Protein AF-P86861-F1 (afdb_monomer_lite)

Foldseek 3Di:
DDDDDDDPPPPPPPPLPADDPVLVVLLVVLVVLLVVLVVVLVVLVVVVVCVVPDPDDDDDDPPPPVVVVVVSVVSNVVSVVSNVVSVVVNLVSQLPHSPPPAAWAAWAPWDWDWEDDPQKIKIKIFTHQGDPGDPQKKKKKWKFWADPVRHGPDDIDIDIGRDSPDGMDMDIRDGAQTKMKIKMWIGRPDHHIHIDDIDIDHHHHDDPDPDDDPDDDDDDDDDDD

Organism: Mytilus californianus (NCBI:txid6549)

Secondary structure (DSSP, 8-state):
-----------------PPPHHHHHHHHHHHHHHHHHHHHHHHHHHHHHHHHH-----S-----HHHHHHHHHHHHHHHHHHHHHHHHHHHHHHTT-TTSPPPPPPPEEEEEEEEEETTEEEEEEEEEPPSS--TTEEEEEEEEEE-TTS-B-S--EEEEE--TT--EEEEEEEPTT-EEEEEEEEEETTTEEEEPPPEEEEPPP-PPP----------------

Sequence (225 aa):
MFSFGIILLTVVSFTNAQWRQDMFTTAENQLRSIVQNGQTLLDFIYQERQKHGGGNMTGGSLMSHNVAYSSFINDVETRLADMEQATQELVRIMRTCPDAPLAPPPPTNVIVESTTIDNVSSIVVKWDPPFNPPENMQYKVYFVPVDQNGMQTAGEVVFRICDSTQTIASITDLTPRSRYRIRVGAVAGAVAEGASMPLNVKTPDIIPSRVRNVMVKSSTANTIT

Radius of gyration: 29.84 Å; chains: 1; bounding box: 92×56×108 Å

pLDDT: mean 82.32, std 18.69, range [36.19, 98.06]

InterPro domains:
  IPR003961 Fibronectin type III [PF00041] (106-200)
  IPR003961 Fibronectin type III [PS50853] (106-206)
  IPR003961 Fibronectin type III [SM00060] (104-194)
  IPR003961 Fibronectin type III [cd00063] (108-183)
  IPR013783 Immunoglobulin-like fold [G3DSA:2.60.40.10] (92-206)
  IPR036116 Fibronectin type III superfamily [SSF49265] (93-220)

GO terms:
  GO:0005576 extracellular region (C, EXP)

Structure (mmCIF, N/CA/C/O backbone):
data_AF-P86861-F1
#
_entry.id   AF-P86861-F1
#
loop_
_atom_site.group_PDB
_atom_site.id
_atom_site.type_symbol
_atom_site.label_atom_id
_atom_site.label_alt_id
_atom_site.label_comp_id
_atom_site.label_asym_id
_atom_site.label_entity_id
_atom_site.label_seq_id
_atom_site.pdbx_PDB_ins_code
_atom_site.Cartn_x
_atom_site.Cartn_y
_atom_site.Cartn_z
_atom_site.occupancy
_atom_site.B_iso_or_equiv
_atom_site.auth_seq_id
_atom_site.auth_comp_id
_atom_site.auth_asym_id
_atom_site.auth_atom_id
_atom_site.pdbx_PDB_model_num
ATOM 1 N N . MET A 1 1 ? 10.308 34.044 -63.796 1.00 47.06 1 MET A N 1
ATOM 2 C CA . MET A 1 1 ? 11.003 33.949 -62.494 1.00 47.06 1 MET A CA 1
ATOM 3 C C . MET A 1 1 ? 10.063 33.200 -61.560 1.00 47.06 1 MET A C 1
ATOM 5 O O . MET A 1 1 ? 9.090 33.783 -61.108 1.00 47.06 1 MET A O 1
ATOM 9 N N . PHE A 1 2 ? 10.227 31.883 -61.416 1.00 42.66 2 PHE A N 1
ATOM 10 C CA . PHE A 1 2 ? 9.300 31.065 -60.628 1.00 42.66 2 PHE A CA 1
ATOM 11 C C . PHE A 1 2 ? 9.705 31.112 -59.152 1.00 42.66 2 PHE A C 1
ATOM 13 O O . PHE A 1 2 ? 10.826 30.757 -58.798 1.00 42.66 2 PHE A O 1
ATOM 20 N N . SER A 1 3 ? 8.794 31.631 -58.329 1.00 44.03 3 SER A N 1
ATOM 21 C CA . SER A 1 3 ? 8.917 31.765 -56.879 1.00 44.03 3 SER A CA 1
ATOM 22 C C . SER A 1 3 ? 8.807 30.385 -56.227 1.00 44.03 3 SER A C 1
ATOM 24 O O . SER A 1 3 ? 7.762 29.741 -56.317 1.00 44.03 3 SER A O 1
ATOM 26 N N . PHE A 1 4 ? 9.889 29.909 -55.610 1.00 47.00 4 PHE A N 1
ATOM 27 C CA . PHE A 1 4 ? 9.885 28.679 -54.821 1.00 47.00 4 PHE A CA 1
ATOM 28 C C . PHE A 1 4 ? 9.345 28.990 -53.422 1.00 47.00 4 PHE A C 1
ATOM 30 O O . PHE A 1 4 ? 10.008 29.640 -52.617 1.00 47.00 4 PHE A O 1
ATOM 37 N N . GLY A 1 5 ? 8.119 28.541 -53.148 1.00 43.19 5 GLY A N 1
ATOM 38 C CA . GLY A 1 5 ? 7.519 28.602 -51.820 1.00 43.19 5 GLY A CA 1
ATOM 39 C C . GLY A 1 5 ? 8.290 27.718 -50.842 1.00 43.19 5 GLY A C 1
ATOM 40 O O . GLY A 1 5 ? 8.351 26.502 -51.008 1.00 43.19 5 GLY A O 1
ATOM 41 N N . ILE A 1 6 ? 8.884 28.333 -49.822 1.00 44.31 6 ILE A N 1
ATOM 42 C CA . ILE A 1 6 ? 9.531 27.637 -48.709 1.00 44.31 6 ILE A CA 1
ATOM 43 C C . ILE A 1 6 ? 8.419 27.122 -47.791 1.00 44.31 6 ILE A C 1
ATOM 45 O O . ILE A 1 6 ? 7.821 27.884 -47.034 1.00 44.31 6 ILE A O 1
ATOM 49 N N . ILE A 1 7 ? 8.119 25.827 -47.872 1.00 42.94 7 ILE A N 1
ATOM 50 C CA . ILE A 1 7 ? 7.248 25.149 -46.909 1.00 42.94 7 ILE A CA 1
ATOM 51 C C . ILE A 1 7 ? 8.083 24.909 -45.647 1.00 42.94 7 ILE A C 1
ATOM 53 O O . ILE A 1 7 ? 8.946 24.032 -45.621 1.00 42.94 7 ILE A O 1
ATOM 57 N N . LEU A 1 8 ? 7.850 25.716 -44.607 1.00 39.03 8 LEU A N 1
ATOM 58 C CA . LEU A 1 8 ? 8.376 25.461 -43.266 1.00 39.03 8 LEU A CA 1
ATOM 59 C C . LEU A 1 8 ? 7.713 24.186 -42.723 1.00 39.03 8 LEU A C 1
ATOM 61 O O . LEU A 1 8 ? 6.584 24.212 -42.237 1.00 39.03 8 LEU A O 1
ATOM 65 N N . LEU A 1 9 ? 8.417 23.060 -42.804 1.00 36.19 9 LEU A N 1
ATOM 66 C CA . LEU A 1 9 ? 8.100 21.875 -42.015 1.00 36.19 9 LEU A CA 1
ATOM 67 C C . LEU A 1 9 ? 8.491 22.174 -40.568 1.00 36.19 9 LEU A C 1
ATOM 69 O O . LEU A 1 9 ? 9.659 22.079 -40.193 1.00 36.19 9 LEU A O 1
ATOM 73 N N . THR A 1 10 ? 7.518 22.560 -39.746 1.00 37.22 10 THR A N 1
ATOM 74 C CA . THR A 1 10 ? 7.689 22.544 -38.295 1.00 37.22 10 THR A CA 1
ATOM 75 C C . THR A 1 10 ? 7.802 21.088 -37.870 1.00 37.22 10 THR A C 1
ATOM 77 O O . THR A 1 10 ? 6.801 20.385 -37.728 1.00 37.22 10 THR A O 1
ATOM 80 N N . VAL A 1 11 ? 9.037 20.621 -37.708 1.00 39.16 11 VAL A N 1
ATOM 81 C CA . VAL A 1 11 ? 9.331 19.383 -36.995 1.00 39.16 11 VAL A CA 1
ATOM 82 C C . VAL A 1 11 ? 8.872 19.614 -35.562 1.00 39.16 11 VAL A C 1
ATOM 84 O O . VAL A 1 11 ? 9.565 20.244 -34.768 1.00 39.16 11 VAL A O 1
ATOM 87 N N . VAL A 1 12 ? 7.660 19.160 -35.249 1.00 40.03 12 VAL A N 1
ATOM 88 C CA . VAL A 1 12 ? 7.221 18.996 -33.868 1.00 40.03 12 VAL A CA 1
ATOM 89 C C . VAL A 1 12 ? 8.068 17.855 -33.332 1.00 40.03 12 VAL A C 1
ATOM 91 O O . VAL A 1 12 ? 7.743 16.680 -33.492 1.00 40.03 12 VAL A O 1
ATOM 94 N N . SER A 1 13 ? 9.230 18.199 -32.785 1.00 42.31 13 SER A N 1
ATOM 95 C CA . SER A 1 13 ? 9.999 17.292 -31.960 1.00 42.31 13 SER A CA 1
ATOM 96 C C . SER A 1 13 ? 9.113 16.955 -30.771 1.00 42.31 13 SER A C 1
ATOM 98 O O . SER A 1 13 ? 9.012 17.709 -29.806 1.00 42.31 13 SER A O 1
ATOM 100 N N . PHE A 1 14 ? 8.442 15.808 -30.852 1.00 46.16 14 PHE A N 1
ATOM 101 C CA . PHE A 1 14 ? 8.006 15.091 -29.671 1.00 46.16 14 PHE A CA 1
ATOM 102 C C . PHE A 1 14 ? 9.287 14.755 -28.915 1.00 46.16 14 PHE A C 1
ATOM 104 O O . PHE A 1 14 ? 9.930 13.737 -29.158 1.00 46.16 14 PHE A O 1
ATOM 111 N N . 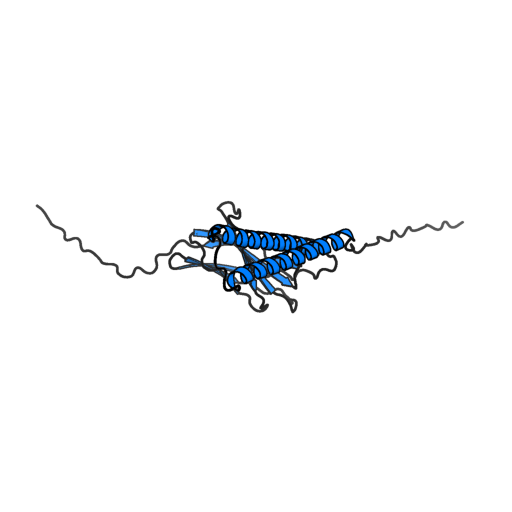THR A 1 15 ? 9.738 15.669 -28.061 1.00 47.06 15 THR A N 1
ATOM 112 C CA . THR A 1 15 ? 10.704 15.323 -27.036 1.00 47.06 15 THR A CA 1
ATOM 113 C C . THR A 1 15 ? 9.989 14.283 -26.192 1.00 47.06 15 THR A C 1
ATOM 115 O O . THR A 1 15 ? 9.131 14.638 -25.383 1.00 47.06 15 THR A O 1
ATOM 118 N N . ASN A 1 16 ? 10.282 13.000 -26.432 1.00 52.91 16 ASN A N 1
ATOM 119 C CA . ASN A 1 16 ? 10.071 11.948 -25.446 1.00 52.91 16 ASN A CA 1
ATOM 120 C C . ASN A 1 16 ? 10.529 12.565 -24.132 1.00 52.91 16 ASN A C 1
ATOM 122 O O . ASN A 1 16 ? 11.669 13.026 -24.069 1.00 52.91 16 ASN A O 1
ATOM 126 N N . ALA A 1 17 ? 9.611 12.759 -23.188 1.00 61.34 17 ALA A N 1
ATOM 127 C CA . ALA A 1 17 ? 9.824 13.631 -22.043 1.00 61.34 17 ALA A CA 1
ATOM 128 C C . ALA A 1 17 ? 10.879 13.010 -21.125 1.00 61.34 17 ALA A C 1
ATOM 130 O O . ALA A 1 17 ? 10.526 12.403 -20.134 1.00 61.34 17 ALA A O 1
ATOM 131 N N . GLN A 1 18 ? 12.161 13.080 -21.480 1.00 69.56 18 GLN A N 1
ATOM 132 C CA . GLN A 1 18 ? 13.226 12.381 -20.778 1.00 69.56 18 GLN A CA 1
ATOM 133 C C . GLN A 1 18 ? 13.186 12.745 -19.300 1.00 69.56 18 GLN A C 1
ATOM 135 O O . GLN A 1 18 ? 12.942 13.900 -18.933 1.00 69.56 18 GLN A O 1
ATOM 140 N N . TRP A 1 19 ? 13.443 11.751 -18.453 1.00 78.88 19 TRP A N 1
ATOM 141 C CA . TRP A 1 19 ? 13.673 12.025 -17.049 1.00 78.88 19 TRP A CA 1
ATOM 142 C C . TRP A 1 19 ? 14.795 13.041 -16.918 1.00 78.88 19 TRP A C 1
ATOM 144 O O . TRP A 1 19 ? 15.887 12.873 -17.463 1.00 78.88 19 TRP A O 1
ATOM 154 N N . ARG A 1 20 ? 14.496 14.131 -16.225 1.00 84.00 20 ARG A N 1
ATOM 155 C CA . ARG A 1 20 ? 15.450 15.213 -16.055 1.00 84.00 20 ARG A CA 1
ATOM 156 C C . ARG A 1 20 ? 16.500 14.812 -15.018 1.00 84.00 20 ARG A C 1
ATOM 158 O O . ARG A 1 20 ? 16.226 14.020 -14.115 1.00 84.00 20 ARG A O 1
ATOM 165 N N . GLN A 1 21 ? 17.692 15.400 -15.108 1.00 86.75 21 GLN A N 1
ATOM 166 C CA . GLN A 1 21 ? 18.797 15.104 -14.190 1.00 86.75 21 GLN A CA 1
ATOM 167 C C . GLN A 1 21 ? 18.420 15.315 -12.711 1.00 86.75 21 GLN A C 1
ATOM 169 O O . GLN A 1 21 ? 18.843 14.540 -11.858 1.00 86.75 21 GLN A O 1
ATOM 174 N N . ASP A 1 22 ? 17.574 16.304 -12.401 1.00 88.88 22 ASP A N 1
ATOM 175 C CA . ASP A 1 22 ? 17.075 16.556 -11.042 1.00 88.88 22 ASP A CA 1
ATOM 176 C C . ASP A 1 22 ? 16.265 15.383 -10.481 1.00 88.88 22 ASP A C 1
ATOM 178 O O . ASP A 1 22 ? 16.324 15.109 -9.283 1.00 88.88 22 ASP A O 1
ATOM 182 N N . MET A 1 23 ? 15.542 14.654 -11.331 1.00 88.56 23 MET A N 1
ATOM 183 C CA . MET A 1 23 ? 14.729 13.510 -10.918 1.00 88.56 23 MET A CA 1
ATOM 184 C C . MET A 1 23 ? 15.613 12.322 -10.549 1.00 88.56 23 MET A C 1
ATOM 186 O O . MET A 1 23 ? 15.402 11.713 -9.499 1.00 88.56 23 MET A O 1
ATOM 190 N N . PHE A 1 24 ? 16.653 12.058 -11.350 1.00 90.44 24 PHE A N 1
ATOM 191 C CA . PHE A 1 24 ? 17.673 11.059 -11.025 1.00 90.44 24 PHE A CA 1
ATOM 192 C C . PHE A 1 24 ? 18.384 11.398 -9.716 1.00 90.44 24 PHE A C 1
ATOM 194 O O . PHE A 1 24 ? 18.423 10.566 -8.815 1.00 90.44 24 PHE A O 1
ATOM 201 N N . THR A 1 25 ? 18.861 12.635 -9.560 1.00 93.56 25 THR A N 1
ATOM 202 C CA . THR A 1 25 ? 19.506 13.076 -8.315 1.00 93.56 25 THR A CA 1
ATOM 203 C C . THR A 1 25 ? 18.565 12.964 -7.113 1.00 93.56 25 THR A C 1
ATOM 205 O O . THR A 1 25 ? 18.983 12.542 -6.037 1.00 93.56 25 THR A O 1
ATOM 208 N N . THR A 1 26 ? 17.278 13.285 -7.275 1.00 94.12 26 THR A N 1
ATOM 209 C CA . THR A 1 26 ? 16.301 13.139 -6.188 1.00 94.12 26 THR A CA 1
ATOM 210 C C . THR A 1 26 ? 16.093 11.667 -5.824 1.00 94.12 26 THR A C 1
ATOM 212 O O . THR A 1 26 ? 16.120 11.334 -4.641 1.00 94.12 26 THR A O 1
ATOM 215 N N . ALA A 1 27 ? 15.945 10.776 -6.809 1.00 93.19 27 ALA A N 1
ATOM 216 C CA . ALA A 1 27 ? 15.828 9.336 -6.576 1.00 93.19 27 ALA A CA 1
ATOM 217 C C . ALA A 1 27 ? 17.076 8.763 -5.877 1.00 93.19 27 ALA A C 1
ATOM 219 O O . ALA A 1 27 ? 16.950 8.016 -4.906 1.00 93.19 27 ALA A O 1
ATOM 220 N N . GLU A 1 28 ? 18.275 9.164 -6.309 1.00 95.50 28 GLU A N 1
ATOM 221 C CA . GLU A 1 28 ? 19.539 8.794 -5.663 1.00 95.50 28 GLU A CA 1
ATOM 222 C C . GLU A 1 28 ? 19.598 9.259 -4.205 1.00 95.50 28 GLU A C 1
ATOM 224 O O . GLU A 1 28 ? 19.998 8.493 -3.329 1.00 95.50 28 GLU A O 1
ATOM 229 N N . ASN A 1 29 ? 19.166 10.489 -3.920 1.00 97.62 29 ASN A N 1
ATOM 230 C CA . ASN A 1 29 ? 19.140 11.018 -2.559 1.00 97.62 29 ASN A CA 1
ATOM 231 C C . ASN A 1 29 ? 18.180 10.228 -1.654 1.00 97.62 29 ASN A C 1
ATOM 233 O O . ASN A 1 29 ? 18.542 9.911 -0.520 1.00 97.62 29 ASN A O 1
ATOM 237 N N . GLN A 1 30 ? 16.998 9.848 -2.155 1.00 97.19 30 GLN A N 1
ATOM 238 C CA . GLN A 1 30 ? 16.066 9.006 -1.394 1.00 97.19 30 GLN A CA 1
ATOM 239 C C . GLN A 1 30 ? 16.641 7.609 -1.138 1.00 97.19 30 GLN A C 1
ATOM 241 O O . GLN A 1 30 ? 16.596 7.119 -0.012 1.00 97.19 30 GLN A O 1
ATOM 246 N N . LEU A 1 31 ? 17.261 6.987 -2.145 1.00 97.50 31 LEU A N 1
ATOM 247 C CA . LEU A 1 31 ? 17.936 5.695 -1.984 1.00 97.50 31 LEU A CA 1
ATOM 248 C C . LEU A 1 31 ? 19.064 5.757 -0.947 1.00 97.50 31 LEU A C 1
ATOM 250 O O . LEU A 1 31 ? 19.172 4.868 -0.103 1.00 97.50 31 LEU A O 1
ATOM 254 N N . ARG A 1 32 ? 19.879 6.819 -0.963 1.00 98.06 32 ARG A N 1
ATOM 255 C CA . ARG A 1 32 ? 20.923 7.035 0.052 1.00 98.06 32 ARG A CA 1
ATOM 256 C C . ARG A 1 32 ? 20.331 7.152 1.452 1.00 98.06 32 ARG A C 1
ATOM 258 O O . ARG A 1 32 ? 20.865 6.529 2.363 1.00 98.06 32 ARG A O 1
ATOM 265 N N . SER A 1 33 ? 19.224 7.879 1.603 1.00 97.69 33 SER A N 1
ATOM 266 C CA . SER A 1 33 ? 18.506 7.993 2.877 1.00 97.69 33 SER A CA 1
ATOM 267 C C . SER A 1 33 ? 18.025 6.631 3.389 1.00 97.69 33 SER A C 1
ATOM 269 O O . SER A 1 33 ? 18.273 6.282 4.542 1.00 97.69 33 SER A O 1
ATOM 271 N N . ILE A 1 34 ? 17.410 5.807 2.531 1.00 98.00 34 ILE A N 1
ATOM 272 C CA . ILE A 1 34 ? 16.950 4.456 2.902 1.00 98.00 34 ILE A CA 1
ATOM 273 C C . ILE A 1 34 ? 18.125 3.597 3.388 1.00 98.00 34 ILE A C 1
ATOM 275 O O . ILE A 1 34 ? 18.039 2.965 4.441 1.00 98.00 34 ILE A O 1
ATOM 279 N N . VAL A 1 35 ? 19.234 3.594 2.642 1.00 98.00 35 VAL A N 1
ATOM 280 C CA . VAL A 1 35 ? 20.428 2.808 2.987 1.00 98.00 35 VAL A CA 1
ATOM 281 C C . VAL A 1 35 ? 21.049 3.282 4.302 1.00 98.00 35 VAL A C 1
ATOM 283 O O . VAL A 1 35 ? 21.370 2.450 5.147 1.00 98.00 35 VAL A O 1
ATOM 286 N N . GLN A 1 36 ? 21.196 4.595 4.495 1.00 97.88 36 GLN A N 1
ATOM 287 C CA . GLN A 1 36 ? 21.765 5.170 5.717 1.00 97.88 36 GLN A CA 1
ATOM 288 C C . GLN A 1 36 ? 20.921 4.829 6.946 1.00 97.88 36 GLN A C 1
ATOM 290 O O . GLN A 1 36 ? 21.462 4.336 7.931 1.00 97.88 36 GLN A O 1
ATOM 295 N N . ASN A 1 37 ? 19.599 5.005 6.871 1.00 97.94 37 ASN A N 1
ATOM 296 C CA . ASN A 1 37 ? 18.700 4.639 7.965 1.00 97.94 37 ASN A CA 1
ATOM 297 C C . ASN A 1 37 ? 18.756 3.137 8.277 1.00 97.94 37 ASN A C 1
ATOM 299 O O . ASN A 1 37 ? 18.822 2.754 9.444 1.00 97.94 37 ASN A O 1
ATOM 303 N N . GLY A 1 38 ? 18.804 2.286 7.245 1.00 97.50 38 GLY A N 1
ATOM 304 C CA . GLY A 1 38 ? 18.982 0.844 7.416 1.00 97.50 38 GLY A CA 1
ATOM 305 C C . GLY A 1 38 ? 20.301 0.482 8.108 1.00 97.50 38 GLY A C 1
ATOM 306 O O . GLY A 1 38 ? 20.316 -0.375 8.988 1.00 97.50 38 GLY A O 1
ATOM 307 N N . GLN A 1 39 ? 21.402 1.157 7.764 1.00 97.31 39 GLN A N 1
ATOM 308 C CA . GLN A 1 39 ? 22.695 0.978 8.435 1.00 97.31 39 GLN A CA 1
ATOM 309 C C . GLN A 1 39 ? 22.647 1.432 9.898 1.00 97.31 39 GLN A C 1
ATOM 311 O O . GLN A 1 39 ? 23.059 0.681 10.777 1.00 97.31 39 GLN A O 1
ATOM 316 N N . THR A 1 40 ? 22.071 2.602 10.182 1.00 95.81 40 THR A N 1
ATOM 317 C CA . THR A 1 40 ? 21.904 3.092 11.558 1.00 95.81 40 THR A CA 1
ATOM 318 C C . THR A 1 40 ? 21.082 2.125 12.416 1.00 95.81 40 THR A C 1
ATOM 320 O O . THR A 1 40 ? 21.445 1.858 13.558 1.00 95.81 40 THR A O 1
ATOM 323 N N . LEU A 1 41 ? 20.011 1.540 11.867 1.00 96.81 41 LEU A N 1
ATOM 324 C CA . LEU A 1 41 ? 19.226 0.513 12.561 1.00 96.81 41 LEU A CA 1
ATOM 325 C C . LEU A 1 41 ? 20.053 -0.738 12.889 1.00 96.81 41 LEU A C 1
ATOM 327 O O . LEU A 1 41 ? 19.942 -1.273 13.994 1.00 96.81 41 LEU A O 1
ATOM 331 N N . LEU A 1 42 ? 20.893 -1.201 11.957 1.00 95.12 42 LEU A N 1
ATOM 332 C CA . LEU A 1 42 ? 21.805 -2.321 12.211 1.00 95.12 42 LEU A CA 1
ATOM 333 C C . LEU A 1 42 ? 22.780 -2.001 13.354 1.00 95.12 42 LEU A C 1
ATOM 335 O O . LEU A 1 42 ? 22.982 -2.850 14.226 1.00 95.12 42 LEU A O 1
ATOM 339 N N . ASP A 1 43 ? 23.326 -0.784 13.386 1.00 94.12 43 ASP A N 1
ATOM 340 C CA . ASP A 1 43 ? 24.231 -0.331 14.447 1.00 94.12 43 ASP A CA 1
ATOM 341 C C . ASP A 1 43 ? 23.527 -0.271 15.810 1.00 94.12 43 ASP A C 1
ATOM 343 O O . ASP A 1 43 ? 24.074 -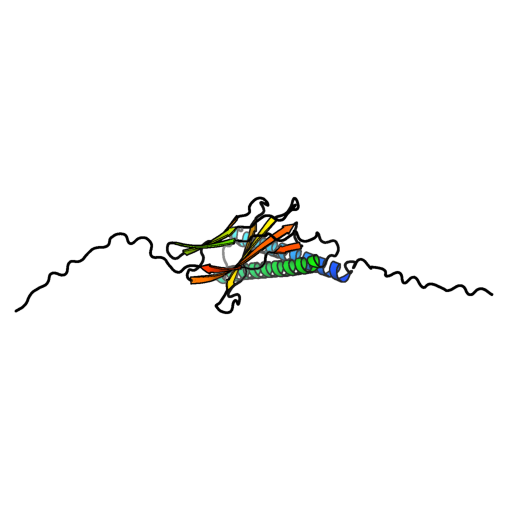0.762 16.802 1.00 94.12 43 ASP A O 1
ATOM 347 N N . PHE A 1 44 ? 22.295 0.250 15.873 1.00 91.56 44 PHE A N 1
ATOM 348 C CA . PHE A 1 44 ? 21.495 0.262 17.103 1.00 91.56 44 PHE A CA 1
ATOM 349 C C . PHE A 1 44 ? 21.235 -1.152 17.628 1.00 91.56 44 PHE A C 1
ATOM 351 O O . PHE A 1 44 ? 21.471 -1.426 18.805 1.00 91.56 44 PHE A O 1
ATOM 358 N N . ILE A 1 45 ? 20.811 -2.076 16.760 1.00 91.69 45 ILE A N 1
ATOM 359 C CA . ILE A 1 45 ? 20.569 -3.477 17.139 1.00 91.69 45 ILE A CA 1
ATOM 360 C C . ILE A 1 45 ? 21.863 -4.139 17.629 1.00 91.69 45 ILE A C 1
ATOM 362 O O . ILE A 1 45 ? 21.844 -4.903 18.598 1.00 91.69 45 ILE A O 1
ATOM 366 N N . TYR A 1 46 ? 22.995 -3.861 16.977 1.00 90.75 46 TYR A N 1
ATOM 367 C CA . TYR A 1 46 ? 24.291 -4.380 17.397 1.00 90.75 46 TYR A CA 1
ATOM 368 C C . TYR A 1 46 ? 24.680 -3.865 18.787 1.00 90.75 46 TYR A C 1
ATOM 370 O O . TYR A 1 46 ? 25.038 -4.666 19.651 1.00 90.75 46 TYR A O 1
ATOM 378 N N . GLN A 1 47 ? 24.573 -2.556 19.028 1.00 89.44 47 GLN A N 1
ATOM 379 C CA . GLN A 1 47 ? 24.882 -1.948 20.324 1.00 89.44 47 GLN A CA 1
ATOM 380 C C . GLN A 1 47 ? 23.981 -2.485 21.440 1.00 89.44 47 GLN A C 1
ATOM 382 O O . GLN A 1 47 ? 24.483 -2.831 22.510 1.00 89.44 47 GLN A O 1
ATOM 387 N N . GLU A 1 48 ? 22.677 -2.621 21.190 1.00 87.69 48 GLU A N 1
ATOM 388 C CA . GLU A 1 48 ? 21.735 -3.168 22.171 1.00 87.69 48 GLU A CA 1
ATOM 389 C C . GLU A 1 48 ? 22.070 -4.627 22.506 1.00 87.69 48 GLU A C 1
ATOM 391 O O . GLU A 1 48 ? 22.126 -5.015 23.673 1.00 87.69 48 GLU A O 1
ATOM 396 N N . ARG A 1 49 ? 22.430 -5.430 21.496 1.00 88.12 49 ARG A N 1
ATOM 397 C CA . ARG A 1 49 ? 22.903 -6.804 21.708 1.00 88.12 49 ARG A CA 1
ATOM 398 C C . ARG A 1 49 ? 24.152 -6.862 22.592 1.00 88.12 49 ARG A C 1
ATOM 400 O O . ARG A 1 49 ? 24.234 -7.749 23.439 1.00 88.12 49 ARG A O 1
ATOM 407 N N . GLN A 1 50 ? 25.112 -5.946 22.428 1.00 87.94 50 GLN A N 1
ATOM 408 C CA . GLN A 1 50 ? 26.330 -5.927 23.255 1.00 87.94 50 GLN A CA 1
ATOM 409 C C . GLN A 1 50 ? 26.027 -5.679 24.739 1.00 87.94 50 GLN A C 1
ATOM 411 O O . GLN A 1 50 ? 26.665 -6.290 25.596 1.00 87.94 50 GLN A O 1
ATOM 416 N N . LYS A 1 51 ? 25.015 -4.859 25.056 1.00 84.06 51 LYS A N 1
ATOM 417 C CA . LYS A 1 51 ? 24.577 -4.626 26.446 1.00 84.06 51 LYS A CA 1
ATOM 418 C C . LYS A 1 51 ? 24.084 -5.908 27.127 1.00 84.06 51 LYS A C 1
ATOM 420 O O . LYS A 1 51 ? 24.251 -6.052 28.333 1.00 84.06 51 LYS A O 1
ATOM 425 N N . HIS A 1 52 ? 23.506 -6.837 26.363 1.00 79.19 52 HIS A N 1
ATOM 426 C CA . HIS A 1 52 ? 23.007 -8.118 26.875 1.00 79.19 52 HIS A CA 1
ATOM 427 C C . HIS A 1 52 ? 24.031 -9.265 26.796 1.00 79.19 52 HIS A C 1
ATOM 429 O O . HIS A 1 52 ? 23.943 -10.209 27.577 1.00 79.19 52 HIS A O 1
ATOM 435 N N . GLY A 1 53 ? 24.987 -9.209 25.861 1.00 67.62 53 GLY A N 1
ATOM 436 C CA . GLY A 1 53 ? 25.985 -10.264 25.628 1.00 67.62 53 GLY A CA 1
ATOM 437 C C . GLY A 1 53 ? 27.286 -10.143 26.434 1.00 67.62 53 GLY A C 1
ATOM 438 O O . GLY A 1 53 ? 28.080 -11.083 26.443 1.00 67.62 53 GLY A O 1
ATOM 439 N N . GLY A 1 54 ? 27.525 -9.015 27.110 1.00 56.97 54 GLY A N 1
ATOM 440 C CA . GLY A 1 54 ? 28.713 -8.783 27.935 1.00 56.97 54 GLY A CA 1
ATOM 441 C C . GLY A 1 54 ? 28.532 -9.251 29.380 1.00 56.97 54 GLY A C 1
ATOM 442 O O . GLY A 1 54 ? 27.942 -8.550 30.199 1.00 56.97 54 GLY A O 1
ATOM 443 N N . GLY A 1 55 ? 29.064 -10.429 29.705 1.00 43.75 55 GLY A N 1
ATOM 444 C CA . GLY A 1 55 ? 29.210 -10.890 31.085 1.00 43.75 55 GLY A CA 1
ATOM 445 C C . GLY A 1 55 ? 30.108 -9.972 31.931 1.00 43.75 55 GLY A C 1
ATOM 446 O O . GLY A 1 55 ? 31.039 -9.355 31.424 1.00 43.75 55 GLY A O 1
ATOM 447 N N . ASN A 1 56 ? 29.837 -9.941 33.240 1.00 41.12 56 ASN A N 1
ATOM 448 C CA . ASN A 1 56 ? 30.601 -9.270 34.300 1.00 41.12 56 ASN A CA 1
ATOM 449 C C . ASN A 1 56 ? 30.802 -7.747 34.161 1.00 41.12 56 ASN A C 1
ATOM 451 O O . ASN A 1 56 ? 31.894 -7.271 33.866 1.00 41.12 56 ASN A O 1
ATOM 455 N N . MET A 1 57 ? 29.797 -6.972 34.577 1.00 43.00 57 MET A N 1
ATOM 456 C CA . MET A 1 57 ? 30.051 -5.677 35.221 1.00 43.00 57 MET A CA 1
ATOM 457 C C . MET A 1 57 ? 29.652 -5.753 36.693 1.00 43.00 57 MET A C 1
ATOM 459 O O . MET A 1 57 ? 28.525 -5.483 37.100 1.00 43.00 57 MET A O 1
ATOM 463 N N . THR A 1 58 ? 30.624 -6.157 37.504 1.00 40.88 58 THR A N 1
ATOM 464 C CA . THR A 1 58 ? 30.687 -5.810 38.919 1.00 40.88 58 THR A CA 1
ATOM 465 C C . THR A 1 58 ? 30.767 -4.290 39.044 1.00 40.88 58 THR A C 1
ATOM 467 O O . THR A 1 58 ? 31.797 -3.702 38.730 1.00 40.88 58 THR A O 1
ATOM 470 N N . GLY A 1 59 ? 29.694 -3.674 39.538 1.00 41.38 59 GLY A N 1
ATOM 471 C CA . GLY A 1 59 ? 29.695 -2.292 40.011 1.00 41.38 59 GLY A CA 1
ATOM 472 C C . GLY A 1 59 ? 29.275 -1.262 38.966 1.00 41.38 59 GLY A C 1
ATOM 473 O O . GLY A 1 59 ? 29.984 -1.009 38.002 1.00 41.38 59 GLY A O 1
ATOM 474 N N . GLY A 1 60 ? 28.149 -0.599 39.227 1.00 38.22 60 GLY A N 1
ATOM 475 C CA . GLY A 1 60 ? 27.837 0.680 38.593 1.00 38.22 60 GLY A CA 1
ATOM 476 C C . GLY A 1 60 ? 26.420 0.786 38.056 1.00 38.22 60 GLY A C 1
ATOM 477 O O . GLY A 1 60 ? 26.190 0.560 36.881 1.00 38.22 60 GLY A O 1
ATOM 478 N N . SER A 1 61 ? 25.523 1.246 38.929 1.00 43.81 61 SER A N 1
ATOM 479 C CA . SER A 1 61 ? 24.257 1.915 38.621 1.00 43.81 61 SER A CA 1
ATOM 480 C C . SER A 1 61 ? 23.206 1.122 37.835 1.00 43.81 61 SER A C 1
ATOM 482 O O . SER A 1 61 ? 23.350 0.823 36.654 1.00 43.81 61 SER A O 1
ATOM 484 N N . LEU A 1 62 ? 22.057 0.914 38.486 1.00 45.78 62 LEU A N 1
ATOM 485 C CA . LEU A 1 62 ? 20.759 0.733 37.839 1.00 45.78 62 LEU A CA 1
ATOM 486 C C . LEU A 1 62 ? 20.437 2.006 37.033 1.00 45.78 62 LEU A C 1
ATOM 488 O O . LEU A 1 62 ? 19.566 2.788 37.412 1.00 45.78 62 LEU A O 1
ATOM 492 N N . MET A 1 63 ? 21.162 2.261 35.941 1.00 43.41 63 MET A N 1
ATOM 493 C CA . MET A 1 63 ? 20.687 3.174 34.911 1.00 43.41 63 MET A CA 1
ATOM 494 C C . MET A 1 63 ? 19.330 2.629 34.504 1.00 43.41 63 MET A C 1
ATOM 496 O O . MET A 1 63 ? 19.240 1.485 34.062 1.00 43.41 63 MET A O 1
ATOM 500 N N . SER A 1 64 ? 18.289 3.410 34.802 1.00 52.09 64 SER A N 1
ATOM 501 C CA . SER A 1 64 ? 16.887 3.029 34.676 1.00 52.09 64 SER A CA 1
ATOM 502 C C . SER A 1 64 ? 16.678 2.252 33.381 1.00 52.09 64 SER A C 1
ATOM 504 O O . SER A 1 64 ? 16.682 2.832 32.296 1.00 52.09 64 SER A O 1
ATOM 506 N N . HIS A 1 65 ? 16.543 0.928 33.502 1.00 51.53 65 HIS A N 1
ATOM 507 C CA . HIS A 1 65 ? 16.435 0.009 32.367 1.00 51.53 65 HIS A CA 1
ATOM 508 C C . HIS A 1 65 ? 15.280 0.437 31.442 1.00 51.53 65 HIS A C 1
ATOM 510 O O . HIS A 1 65 ? 15.368 0.328 30.224 1.00 51.53 65 HIS A O 1
ATOM 516 N N . ASN A 1 66 ? 14.249 1.052 32.035 1.00 53.91 66 ASN A N 1
ATOM 517 C CA . ASN A 1 66 ? 13.097 1.615 31.341 1.00 53.91 66 ASN A CA 1
ATOM 518 C C . ASN A 1 66 ? 13.446 2.817 30.445 1.00 53.91 66 ASN A C 1
ATOM 520 O O . ASN A 1 66 ? 12.909 2.913 29.347 1.00 53.91 66 ASN A O 1
ATOM 524 N N . VAL A 1 67 ? 14.338 3.722 30.871 1.00 60.12 67 VAL A N 1
ATOM 525 C CA . VAL A 1 67 ? 14.687 4.917 30.076 1.00 60.12 67 VAL A CA 1
ATOM 526 C C . VAL A 1 67 ? 15.503 4.519 28.843 1.00 60.12 67 VAL A C 1
ATOM 528 O O . VAL A 1 67 ? 15.162 4.935 27.739 1.00 60.12 67 VAL A O 1
ATOM 531 N N . ALA A 1 68 ? 16.517 3.662 29.005 1.00 63.78 68 ALA A N 1
ATOM 532 C CA . ALA A 1 68 ? 17.357 3.211 27.890 1.00 63.78 68 ALA A CA 1
ATOM 533 C C . ALA A 1 68 ? 16.590 2.347 26.873 1.00 63.78 68 ALA A C 1
ATOM 535 O O . ALA A 1 68 ? 16.772 2.508 25.668 1.00 63.78 68 ALA A O 1
ATOM 536 N N . TYR A 1 69 ? 15.699 1.466 27.344 1.00 61.94 69 TYR A N 1
ATOM 537 C CA . TYR A 1 69 ? 14.851 0.673 26.453 1.00 61.94 69 TYR A CA 1
ATOM 538 C C . TYR A 1 69 ? 13.878 1.568 25.670 1.00 61.94 69 TYR A C 1
ATOM 540 O O . TYR A 1 69 ? 13.691 1.381 24.470 1.00 61.94 69 TYR A O 1
ATOM 548 N N . SER A 1 70 ? 13.305 2.590 26.325 1.00 77.25 70 SER A N 1
ATOM 549 C CA . SER A 1 70 ? 12.395 3.529 25.659 1.00 77.25 70 SER A CA 1
ATOM 550 C C . SER A 1 70 ? 13.084 4.360 24.575 1.00 77.25 70 SER A C 1
ATOM 552 O O . SER A 1 70 ? 12.505 4.542 23.509 1.00 77.25 70 SER A O 1
ATOM 554 N N . SER A 1 71 ? 14.328 4.814 24.790 1.00 87.62 71 SER A N 1
ATOM 555 C CA . SER A 1 71 ? 15.056 5.563 23.760 1.00 87.62 71 SER A CA 1
ATOM 556 C C . SER A 1 71 ? 15.381 4.685 22.554 1.00 87.62 71 SER A C 1
ATOM 558 O O . SER A 1 71 ? 15.142 5.114 21.435 1.00 87.62 71 SER A O 1
ATOM 560 N N . PHE A 1 72 ? 15.827 3.439 22.767 1.00 89.88 72 PHE A N 1
ATOM 561 C CA . PHE A 1 72 ? 16.127 2.514 21.668 1.00 89.88 72 PHE A CA 1
ATOM 562 C C . PHE A 1 72 ? 14.907 2.256 20.774 1.00 89.88 72 PHE A C 1
ATOM 564 O O . PHE A 1 72 ? 15.013 2.355 19.554 1.00 89.88 72 PHE A O 1
ATOM 571 N N . ILE A 1 73 ? 13.743 1.953 21.362 1.00 91.62 73 ILE A N 1
ATOM 572 C CA . ILE A 1 73 ? 12.523 1.705 20.580 1.00 91.62 73 ILE A CA 1
ATOM 573 C C . ILE A 1 73 ? 12.080 2.968 19.835 1.00 91.62 73 ILE A C 1
ATOM 575 O O . ILE A 1 73 ? 11.796 2.883 18.644 1.00 91.62 73 ILE A O 1
ATOM 579 N N . ASN A 1 74 ? 12.107 4.138 20.482 1.00 92.69 74 ASN A N 1
ATOM 580 C CA . ASN A 1 74 ? 11.777 5.406 19.825 1.00 92.69 74 ASN A CA 1
ATOM 581 C C . ASN A 1 74 ? 12.731 5.714 18.657 1.00 92.69 74 ASN A C 1
ATOM 583 O O . ASN A 1 74 ? 12.296 6.185 17.604 1.00 92.69 74 ASN A O 1
ATOM 587 N N . ASP A 1 75 ? 14.026 5.433 18.818 1.00 92.12 75 ASP A N 1
ATOM 588 C CA . ASP A 1 75 ? 15.026 5.616 17.767 1.00 92.12 75 ASP A CA 1
ATOM 589 C C . ASP A 1 75 ? 14.755 4.670 16.586 1.00 92.12 75 ASP A C 1
ATOM 591 O O . ASP A 1 75 ? 14.781 5.101 15.430 1.00 92.12 75 ASP A O 1
ATOM 595 N N . VAL A 1 76 ? 14.422 3.401 16.861 1.00 95.25 76 VAL A N 1
ATOM 596 C CA . VAL A 1 76 ? 14.032 2.416 15.839 1.00 95.25 76 VAL A CA 1
ATOM 597 C C . VAL A 1 76 ? 12.775 2.858 15.090 1.00 95.25 76 VAL A C 1
ATOM 599 O O . VAL A 1 76 ? 12.783 2.880 13.859 1.00 95.25 76 VAL A O 1
ATOM 602 N N . GLU A 1 77 ? 11.719 3.244 15.807 1.00 94.81 77 GLU A N 1
ATOM 603 C CA . GLU A 1 77 ? 10.471 3.742 15.216 1.00 94.81 77 GLU A CA 1
ATOM 604 C C . GLU A 1 77 ? 10.724 4.958 14.322 1.00 94.81 77 GLU A C 1
ATOM 606 O O . GLU A 1 77 ? 10.254 5.003 13.185 1.00 94.81 77 GLU A O 1
ATOM 611 N N . THR A 1 78 ? 11.539 5.905 14.791 1.00 95.62 78 THR A N 1
ATOM 612 C CA . THR A 1 78 ? 11.884 7.109 14.027 1.00 95.62 78 THR A CA 1
ATOM 613 C C . THR A 1 78 ? 12.623 6.758 12.733 1.00 95.62 78 THR A C 1
ATOM 615 O O . THR A 1 78 ? 12.292 7.281 11.671 1.00 95.62 78 THR A O 1
ATOM 618 N N . ARG A 1 79 ? 13.623 5.865 12.777 1.00 95.94 79 ARG A N 1
ATOM 619 C CA . ARG A 1 79 ? 14.367 5.473 11.564 1.00 95.94 79 ARG A CA 1
ATOM 620 C C . ARG A 1 79 ? 13.491 4.695 10.579 1.00 95.94 79 ARG A C 1
ATOM 622 O O . ARG A 1 79 ? 13.625 4.891 9.373 1.00 95.94 79 ARG A O 1
ATOM 629 N N . LEU A 1 80 ? 12.598 3.831 11.069 1.00 97.25 80 LEU A N 1
ATOM 630 C CA . LEU A 1 80 ? 11.642 3.114 10.219 1.00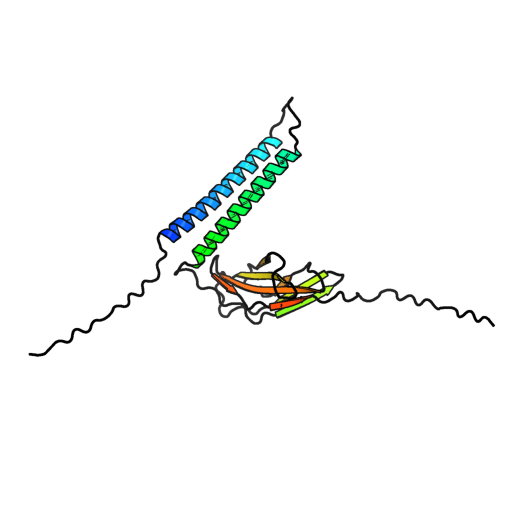 97.25 80 LEU A CA 1
ATOM 631 C C . LEU A 1 80 ? 10.664 4.079 9.536 1.00 97.25 80 LEU A C 1
ATOM 633 O O . LEU A 1 80 ? 10.429 3.937 8.336 1.00 97.25 80 LEU A O 1
ATOM 637 N N . ALA A 1 81 ? 10.164 5.087 10.256 1.00 96.06 81 ALA A N 1
ATOM 638 C CA . ALA A 1 81 ? 9.321 6.136 9.684 1.00 96.06 81 ALA A CA 1
ATOM 639 C C . ALA A 1 81 ? 10.057 6.935 8.591 1.00 96.06 81 ALA A C 1
ATOM 641 O O . ALA A 1 81 ? 9.509 7.153 7.509 1.00 96.06 81 ALA A O 1
ATOM 642 N N . ASP A 1 82 ? 11.324 7.294 8.818 1.00 96.81 82 ASP A N 1
ATOM 643 C CA . ASP A 1 82 ? 12.148 7.986 7.818 1.00 96.81 82 ASP A CA 1
ATOM 644 C C . ASP A 1 82 ? 12.389 7.120 6.564 1.00 96.81 82 ASP A C 1
ATOM 646 O O . ASP A 1 82 ? 12.351 7.623 5.436 1.00 96.81 82 ASP A O 1
ATOM 650 N N . MET A 1 83 ? 12.601 5.806 6.728 1.00 97.50 83 MET A N 1
ATOM 651 C CA . MET A 1 83 ? 12.718 4.866 5.603 1.00 97.50 83 MET A CA 1
ATOM 652 C C . MET A 1 83 ? 11.414 4.745 4.819 1.00 97.50 83 MET A C 1
ATOM 654 O O . MET A 1 83 ? 11.441 4.698 3.586 1.00 97.50 83 MET A O 1
ATOM 658 N N . GLU A 1 84 ? 10.279 4.686 5.513 1.00 95.19 84 GLU A N 1
ATOM 659 C CA . GLU A 1 84 ? 8.966 4.650 4.881 1.00 95.19 84 GLU A CA 1
ATOM 660 C C . GLU A 1 84 ? 8.733 5.923 4.062 1.00 95.19 84 GLU A C 1
ATOM 662 O O . GLU A 1 84 ? 8.409 5.833 2.876 1.00 95.19 84 GLU A O 1
ATOM 667 N N . GLN A 1 85 ? 8.996 7.096 4.643 1.00 96.00 85 GLN A N 1
ATOM 668 C CA . GLN A 1 85 ? 8.873 8.379 3.955 1.00 96.00 85 GLN A CA 1
ATOM 669 C C . GLN A 1 85 ? 9.774 8.450 2.713 1.00 96.00 85 GLN A C 1
ATOM 671 O O . GLN A 1 85 ? 9.310 8.810 1.628 1.00 96.00 85 GLN A O 1
ATOM 676 N N . ALA A 1 86 ? 11.047 8.060 2.831 1.00 96.69 86 ALA A N 1
ATOM 677 C CA . ALA A 1 86 ? 11.972 8.050 1.699 1.00 96.69 86 ALA A CA 1
ATOM 678 C C . ALA A 1 86 ? 11.531 7.070 0.596 1.00 96.69 86 ALA A C 1
ATOM 680 O O . ALA A 1 86 ? 11.641 7.364 -0.597 1.00 96.69 86 ALA A O 1
ATOM 681 N N . THR A 1 87 ? 10.966 5.922 0.982 1.00 94.88 87 THR A N 1
ATOM 682 C CA . THR A 1 87 ? 10.411 4.935 0.044 1.00 94.88 87 THR A CA 1
ATOM 683 C C . THR A 1 87 ? 9.174 5.478 -0.674 1.00 94.88 87 THR A C 1
ATOM 685 O O . THR A 1 87 ? 9.048 5.310 -1.888 1.00 94.88 87 THR A O 1
ATOM 688 N N . GLN A 1 88 ? 8.276 6.164 0.037 1.00 92.62 88 GLN A N 1
ATOM 689 C CA . GLN A 1 88 ? 7.094 6.800 -0.552 1.00 92.62 88 GLN A CA 1
ATOM 690 C C . GLN A 1 88 ? 7.489 7.873 -1.578 1.00 92.62 88 GLN A C 1
ATOM 692 O O . GLN A 1 88 ? 6.942 7.901 -2.685 1.00 92.62 88 GLN A O 1
ATOM 697 N N . GLU A 1 89 ? 8.482 8.703 -1.255 1.00 92.94 89 GLU A N 1
ATOM 698 C CA . GLU A 1 89 ? 9.015 9.713 -2.172 1.00 92.94 89 GLU A CA 1
ATOM 699 C C . GLU A 1 89 ? 9.694 9.090 -3.394 1.00 92.94 89 GLU A C 1
ATOM 701 O O . GLU A 1 89 ? 9.453 9.523 -4.524 1.00 92.94 89 GLU A O 1
ATOM 706 N N . LEU A 1 90 ? 10.473 8.023 -3.206 1.00 92.06 90 LEU A N 1
ATOM 707 C CA . LEU A 1 90 ? 11.072 7.288 -4.317 1.00 92.06 90 LEU A CA 1
ATOM 708 C C . LEU A 1 90 ? 9.998 6.722 -5.257 1.00 92.06 90 LEU A C 1
ATOM 710 O O . LEU A 1 90 ? 10.086 6.909 -6.470 1.00 92.06 90 LEU A O 1
ATOM 714 N N . VAL A 1 91 ? 8.951 6.085 -4.721 1.00 88.00 91 VAL A N 1
ATOM 715 C CA . VAL A 1 91 ? 7.821 5.576 -5.521 1.00 88.00 91 VAL A CA 1
ATOM 716 C C . VAL A 1 91 ? 7.121 6.713 -6.269 1.00 88.00 91 VAL A C 1
ATOM 718 O O . VAL A 1 91 ? 6.805 6.562 -7.452 1.00 88.00 91 VAL A O 1
ATOM 721 N N . ARG A 1 92 ? 6.896 7.860 -5.613 1.00 87.69 92 ARG A N 1
ATOM 722 C CA . ARG A 1 92 ? 6.285 9.050 -6.227 1.00 87.69 92 ARG A CA 1
ATOM 723 C C . ARG A 1 92 ? 7.088 9.534 -7.430 1.00 87.69 92 ARG A C 1
ATOM 725 O O . ARG A 1 92 ? 6.498 9.801 -8.474 1.00 87.69 92 ARG A O 1
ATOM 732 N N . ILE A 1 93 ? 8.411 9.608 -7.302 1.00 88.12 93 ILE A N 1
ATOM 733 C CA . ILE A 1 93 ? 9.297 10.023 -8.393 1.00 88.12 93 ILE A CA 1
ATOM 734 C C . ILE A 1 93 ? 9.276 8.966 -9.497 1.00 88.12 93 ILE A C 1
ATOM 736 O O . ILE A 1 93 ? 8.987 9.303 -10.640 1.00 88.12 93 ILE A O 1
ATOM 740 N N . MET A 1 94 ? 9.457 7.681 -9.178 1.00 84.50 94 MET A N 1
ATOM 741 C CA . MET A 1 94 ? 9.460 6.592 -10.167 1.00 84.50 94 MET A CA 1
ATOM 742 C C . MET A 1 94 ? 8.191 6.548 -11.036 1.00 84.50 94 MET A C 1
ATOM 744 O O . MET A 1 94 ? 8.278 6.229 -12.220 1.00 84.50 94 MET A O 1
ATOM 748 N N . ARG A 1 95 ? 7.021 6.928 -10.498 1.00 82.38 95 ARG A N 1
ATOM 749 C CA . ARG A 1 95 ? 5.749 7.016 -11.254 1.00 82.38 95 ARG A CA 1
ATOM 750 C C . ARG A 1 95 ? 5.760 8.028 -12.392 1.00 82.38 95 ARG A C 1
ATOM 752 O O . ARG A 1 95 ? 4.924 7.944 -13.281 1.00 82.38 95 ARG A O 1
ATOM 759 N N . THR A 1 96 ? 6.679 8.983 -12.360 1.00 83.69 96 THR A N 1
ATOM 760 C CA . THR A 1 96 ? 6.817 10.009 -13.400 1.00 83.69 96 THR A CA 1
ATOM 761 C C . THR A 1 96 ? 7.794 9.600 -14.507 1.00 83.69 96 THR A C 1
ATOM 763 O O . THR A 1 96 ? 8.075 10.403 -15.392 1.00 83.69 96 THR A O 1
ATOM 766 N N . CYS A 1 97 ? 8.350 8.380 -14.460 1.00 82.06 97 CYS A N 1
ATOM 767 C CA . CYS A 1 97 ? 9.213 7.853 -15.518 1.00 82.06 97 CYS A CA 1
ATOM 768 C C . CYS A 1 97 ? 8.415 7.600 -16.808 1.00 82.06 97 CYS A C 1
ATOM 770 O O . CYS A 1 97 ? 7.448 6.841 -16.765 1.00 82.06 97 CYS A O 1
ATOM 772 N N . PRO A 1 98 ? 8.807 8.192 -17.953 1.00 78.31 98 PRO A N 1
ATOM 773 C CA . PRO A 1 98 ? 8.146 7.959 -19.238 1.00 78.31 98 PRO A CA 1
ATOM 774 C C . PRO A 1 98 ? 8.243 6.507 -19.698 1.00 78.31 98 PRO A C 1
ATOM 776 O O . PRO A 1 98 ? 7.315 6.009 -20.324 1.00 78.31 98 PRO A O 1
ATOM 779 N N . ASP A 1 99 ? 9.349 5.840 -19.356 1.00 77.62 99 ASP A N 1
ATOM 780 C CA . ASP A 1 99 ? 9.602 4.434 -19.679 1.00 77.62 99 ASP A CA 1
ATOM 781 C C . ASP A 1 99 ? 9.052 3.482 -18.599 1.00 77.62 99 ASP A C 1
ATOM 783 O O . ASP A 1 99 ? 9.354 2.286 -18.605 1.00 77.62 99 ASP A O 1
ATOM 787 N N . ALA A 1 100 ? 8.273 3.985 -17.629 1.00 74.81 100 ALA A N 1
ATOM 788 C CA . ALA A 1 100 ? 7.629 3.116 -16.654 1.00 74.81 100 ALA A CA 1
ATOM 789 C C . ALA A 1 100 ? 6.715 2.109 -17.377 1.00 74.81 100 ALA A C 1
ATOM 791 O O . ALA A 1 100 ? 6.012 2.487 -18.320 1.00 74.81 100 ALA A O 1
ATOM 792 N N . PRO A 1 101 ? 6.663 0.841 -16.924 1.00 73.75 101 PRO A N 1
ATOM 793 C CA . PRO A 1 101 ? 5.665 -0.095 -17.416 1.00 73.75 101 PRO A CA 1
ATOM 794 C C . PRO A 1 101 ? 4.272 0.524 -17.302 1.00 73.75 101 PRO A C 1
ATOM 796 O O . PRO A 1 101 ? 3.947 1.123 -16.271 1.00 73.75 101 PRO A O 1
ATOM 799 N N . LEU A 1 102 ? 3.446 0.375 -18.342 1.00 81.06 102 LEU A N 1
ATOM 800 C CA . LEU A 1 102 ? 2.050 0.787 -18.244 1.00 81.06 102 LEU A CA 1
ATOM 801 C C . LEU A 1 102 ? 1.393 0.069 -17.063 1.00 81.06 102 LEU A C 1
ATOM 803 O O . LEU A 1 102 ? 1.633 -1.117 -16.819 1.00 81.06 102 LEU A O 1
ATOM 807 N N . ALA A 1 103 ? 0.540 0.799 -16.346 1.00 85.25 103 ALA A N 1
ATOM 808 C CA . ALA A 1 103 ? -0.301 0.203 -15.323 1.00 85.25 103 ALA A CA 1
ATOM 809 C C . ALA A 1 103 ? -1.122 -0.942 -15.943 1.00 85.25 103 ALA A C 1
ATOM 811 O O . ALA A 1 103 ? -1.688 -0.748 -17.027 1.00 85.25 103 ALA A O 1
ATOM 812 N N . PRO A 1 104 ? -1.223 -2.113 -15.284 1.00 89.50 104 PRO A N 1
ATOM 813 C CA . PRO A 1 104 ? -2.153 -3.145 -15.720 1.00 89.50 104 PRO A CA 1
ATOM 814 C C . PRO A 1 104 ? -3.577 -2.583 -15.799 1.00 89.50 104 PRO A C 1
ATOM 816 O O . PRO A 1 104 ? -3.913 -1.679 -15.024 1.00 89.50 104 PRO A O 1
ATOM 819 N N . PRO A 1 105 ? -4.443 -3.119 -16.676 1.00 91.19 105 PRO A N 1
ATOM 820 C CA . PRO A 1 105 ? -5.850 -2.761 -16.642 1.00 91.19 105 PRO A CA 1
ATOM 821 C C . PRO A 1 105 ? -6.430 -3.045 -15.245 1.00 91.19 105 PRO A C 1
ATOM 823 O O . PRO A 1 105 ? -6.049 -4.037 -14.613 1.00 91.19 105 PRO A O 1
ATOM 826 N N . PRO A 1 106 ? -7.332 -2.189 -14.737 1.00 93.44 106 PRO A N 1
ATOM 827 C CA . PRO A 1 106 ? -7.910 -2.389 -13.420 1.00 93.44 106 PRO A CA 1
ATOM 828 C C . PRO A 1 106 ? -8.754 -3.675 -13.381 1.00 93.44 106 PRO A C 1
ATOM 830 O O . PRO A 1 106 ? -9.380 -4.025 -14.387 1.00 93.44 106 PRO A O 1
ATOM 833 N N . PRO A 1 107 ? -8.832 -4.354 -12.223 1.00 95.31 107 PRO A N 1
ATOM 834 C CA . PRO A 1 107 ? -9.815 -5.407 -12.001 1.00 95.31 107 PRO A CA 1
ATOM 835 C C . PRO A 1 107 ? -11.233 -4.893 -12.254 1.00 95.31 107 PRO A C 1
ATOM 837 O O . PRO A 1 107 ? -11.562 -3.747 -11.925 1.00 95.31 107 PRO A O 1
ATOM 840 N N . THR A 1 108 ? -12.080 -5.747 -12.822 1.00 95.44 108 THR A N 1
ATOM 841 C CA . THR A 1 108 ? -13.467 -5.397 -13.167 1.00 95.44 108 THR A CA 1
ATOM 842 C C . THR A 1 108 ? -14.454 -6.199 -12.327 1.00 95.44 108 THR A C 1
ATOM 844 O O . THR A 1 108 ? -14.042 -7.060 -11.555 1.00 95.44 108 THR A O 1
ATOM 847 N N . ASN A 1 109 ? -15.749 -5.870 -12.410 1.00 96.25 109 ASN A N 1
ATOM 848 C CA . ASN A 1 109 ? -16.824 -6.575 -11.699 1.00 96.25 109 ASN A CA 1
ATOM 849 C C . ASN A 1 109 ? -16.520 -6.813 -10.211 1.00 96.25 109 ASN A C 1
ATOM 851 O O . ASN A 1 109 ? -16.744 -7.895 -9.672 1.00 96.25 109 ASN A O 1
ATOM 855 N N . VAL A 1 110 ? -15.980 -5.785 -9.548 1.00 97.44 110 VAL A N 1
ATOM 856 C CA . VAL A 1 110 ? -15.676 -5.860 -8.121 1.00 97.44 110 VAL A CA 1
ATOM 857 C C . VAL A 1 110 ? -16.988 -5.951 -7.345 1.00 97.44 110 VAL A C 1
ATOM 859 O O . VAL A 1 110 ? -17.842 -5.070 -7.444 1.00 97.44 110 VAL A O 1
ATOM 862 N N . ILE A 1 111 ? -17.140 -7.016 -6.566 1.00 96.88 111 ILE A N 1
ATOM 863 C CA . ILE A 1 111 ? -18.304 -7.296 -5.728 1.00 96.88 111 ILE A CA 1
ATOM 864 C C . ILE A 1 111 ? -17.834 -7.385 -4.280 1.00 96.88 111 ILE A C 1
ATOM 866 O O . ILE A 1 111 ? -16.820 -8.016 -3.979 1.00 96.88 111 ILE A O 1
ATOM 870 N N . VAL A 1 112 ? -18.584 -6.748 -3.382 1.00 97.00 112 VAL A N 1
ATOM 871 C CA . VAL A 1 112 ? -18.323 -6.747 -1.940 1.00 97.00 112 VAL A CA 1
ATOM 872 C C . VAL A 1 112 ? -19.545 -7.267 -1.195 1.00 97.00 112 VAL A C 1
ATOM 874 O O . VAL A 1 112 ? -20.650 -6.754 -1.359 1.00 97.00 112 VAL A O 1
ATOM 877 N N . GLU A 1 113 ? -19.342 -8.284 -0.367 1.00 96.00 113 GLU A N 1
ATOM 878 C CA . GLU A 1 113 ? -20.387 -8.915 0.441 1.00 96.00 113 GLU A CA 1
ATOM 879 C C . GLU A 1 113 ? -19.969 -8.847 1.910 1.00 96.00 113 GLU A C 1
ATOM 881 O O . GLU A 1 113 ? -18.886 -9.309 2.267 1.00 96.00 113 GLU A O 1
ATOM 886 N N . SER A 1 114 ? -20.801 -8.251 2.766 1.00 95.56 114 SER A N 1
ATOM 887 C CA . SER A 1 114 ? -20.524 -8.107 4.197 1.00 95.56 114 SER A CA 1
ATOM 888 C C . SER A 1 114 ? -21.415 -9.022 5.036 1.00 95.56 114 SER A C 1
ATOM 890 O O . SER A 1 114 ? -22.598 -9.202 4.751 1.00 95.56 114 SER A O 1
ATOM 892 N N . THR A 1 115 ? -20.855 -9.585 6.105 1.00 94.69 115 THR A N 1
ATOM 893 C CA . THR A 1 115 ? -21.589 -10.400 7.082 1.00 94.69 115 THR A CA 1
ATOM 894 C C . THR A 1 115 ? -21.143 -10.069 8.504 1.00 94.69 115 THR A C 1
ATOM 896 O O . THR A 1 115 ? -20.003 -9.654 8.711 1.00 94.69 115 THR A O 1
ATOM 899 N N . THR A 1 116 ? -22.038 -10.239 9.478 1.00 94.19 116 THR A N 1
ATOM 900 C CA . THR A 1 116 ? -21.762 -10.041 10.909 1.00 94.19 116 THR A CA 1
ATOM 901 C C . THR A 1 116 ? -22.141 -11.305 11.671 1.00 94.19 116 THR A C 1
ATOM 903 O O . THR A 1 116 ? -23.292 -11.737 11.613 1.00 94.19 116 THR A O 1
ATOM 906 N N . ILE A 1 117 ? -21.182 -11.880 12.396 1.00 89.69 117 ILE A N 1
ATOM 907 C CA . ILE A 1 117 ? -21.350 -13.070 13.239 1.00 89.69 117 ILE A CA 1
ATOM 908 C C . ILE A 1 117 ? -20.733 -12.756 14.603 1.00 89.69 117 ILE A C 1
ATOM 910 O O . ILE A 1 117 ? -19.613 -12.262 14.664 1.00 89.69 117 ILE A O 1
ATOM 914 N N . ASP A 1 118 ? -21.464 -13.017 15.690 1.00 88.25 118 ASP A N 1
ATOM 915 C CA . ASP A 1 118 ? -20.963 -12.908 17.070 1.00 88.25 118 ASP A CA 1
ATOM 916 C C . ASP A 1 118 ? -20.201 -11.595 17.368 1.00 88.25 118 ASP A C 1
ATOM 918 O O . ASP A 1 118 ? -19.109 -11.591 17.927 1.00 88.25 118 ASP A O 1
ATOM 922 N N . ASN A 1 119 ? -20.798 -10.459 16.990 1.00 88.94 119 ASN A N 1
ATOM 923 C CA . ASN A 1 119 ? -20.257 -9.098 17.149 1.00 88.94 119 ASN A CA 1
ATOM 924 C C . ASN A 1 119 ? -19.009 -8.757 16.318 1.00 88.94 119 ASN A C 1
ATOM 926 O O . ASN A 1 119 ? -18.454 -7.672 16.498 1.00 88.94 119 ASN A O 1
ATOM 930 N N . VAL A 1 120 ? -18.609 -9.609 15.377 1.00 93.12 120 VAL A N 1
ATOM 931 C CA . VAL A 1 120 ? -17.515 -9.336 14.440 1.00 93.12 120 VAL A CA 1
ATOM 932 C C . VAL A 1 120 ? -18.050 -9.330 13.017 1.00 93.12 120 VAL A C 1
ATOM 934 O O . VAL A 1 120 ? -18.844 -10.186 12.620 1.00 93.12 120 VAL A O 1
ATOM 937 N N . SER A 1 121 ? -17.620 -8.350 12.232 1.00 95.44 121 SER A N 1
ATOM 938 C CA . SER A 1 121 ? -17.956 -8.264 10.818 1.00 95.44 121 SER A CA 1
ATOM 939 C C . SER A 1 121 ? -16.806 -8.735 9.938 1.00 95.44 121 SER A C 1
ATOM 941 O O . SER A 1 121 ? -15.630 -8.618 10.279 1.00 95.44 121 SER A O 1
ATOM 943 N N . SER A 1 122 ? -17.156 -9.246 8.765 1.00 96.06 122 SER A N 1
ATOM 944 C CA . SER A 1 122 ? -16.207 -9.548 7.699 1.00 96.06 122 SER A CA 1
ATOM 945 C C . SER A 1 122 ? -16.761 -9.101 6.353 1.00 96.06 122 SER A C 1
ATOM 947 O O . SER A 1 122 ? -17.976 -8.958 6.181 1.00 96.06 122 SER A O 1
ATOM 949 N N . ILE A 1 123 ? -15.859 -8.835 5.414 1.00 97.31 123 ILE A N 1
ATOM 950 C CA . ILE A 1 123 ? -16.182 -8.477 4.037 1.00 97.31 123 ILE A CA 1
ATOM 951 C C . ILE A 1 123 ? -15.422 -9.407 3.103 1.00 97.31 123 ILE A C 1
ATOM 953 O O . ILE A 1 123 ? -14.199 -9.506 3.173 1.00 97.31 123 ILE A O 1
ATOM 957 N N . VAL A 1 124 ? -16.151 -10.047 2.198 1.00 97.94 124 VAL A N 1
ATOM 958 C CA . VAL A 1 124 ? -15.587 -10.804 1.086 1.00 97.94 124 VAL A CA 1
ATOM 959 C C . VAL A 1 124 ? -15.594 -9.911 -0.147 1.00 97.94 124 VAL A C 1
ATOM 961 O O . VAL A 1 124 ? -16.627 -9.351 -0.513 1.00 97.94 124 VAL A O 1
ATOM 964 N N . VAL A 1 125 ? -14.433 -9.777 -0.780 1.00 98.06 125 VAL A N 1
ATOM 965 C CA . VAL A 1 125 ? -14.226 -9.004 -2.006 1.00 98.06 125 VAL A CA 1
ATOM 966 C C . VAL A 1 125 ? -13.911 -9.982 -3.128 1.00 98.06 125 VAL A C 1
ATOM 968 O O . VAL A 1 125 ? -13.004 -10.799 -2.983 1.00 98.06 125 VAL A O 1
ATOM 971 N N . LYS A 1 126 ? -14.649 -9.906 -4.232 1.00 98.06 126 LYS A N 1
ATOM 972 C CA . LYS A 1 126 ? -14.444 -10.704 -5.450 1.00 98.06 126 LYS A CA 1
ATOM 973 C C . LYS A 1 126 ? -14.281 -9.762 -6.635 1.00 98.06 126 LYS A C 1
ATOM 975 O O . LYS A 1 126 ? -14.872 -8.685 -6.625 1.00 98.06 126 LYS A O 1
ATOM 980 N N . TRP A 1 127 ? -13.493 -10.138 -7.629 1.00 97.75 127 TRP A N 1
ATOM 981 C CA . TRP A 1 127 ? -13.306 -9.349 -8.848 1.00 97.75 127 TRP A CA 1
ATOM 982 C C . TRP A 1 127 ? -13.018 -10.252 -10.040 1.00 97.75 127 TRP A C 1
ATOM 984 O O . TRP A 1 127 ? -12.578 -11.384 -9.876 1.00 97.75 127 TRP A O 1
ATOM 994 N N . ASP A 1 128 ? -13.206 -9.724 -11.240 1.00 96.62 128 ASP A N 1
ATOM 995 C CA . ASP A 1 128 ? -12.771 -10.381 -12.463 1.00 96.62 128 ASP A CA 1
ATOM 996 C C . ASP A 1 128 ? -11.348 -9.936 -12.828 1.00 96.62 128 ASP A C 1
ATOM 998 O O . ASP A 1 128 ? -11.008 -8.746 -12.698 1.00 96.62 128 ASP A O 1
ATOM 1002 N N . PRO A 1 129 ? -10.496 -10.867 -13.294 1.00 93.75 129 PRO A N 1
ATOM 1003 C CA . PRO A 1 129 ? -9.153 -10.533 -13.733 1.00 93.75 129 PRO A CA 1
ATOM 1004 C C . PRO A 1 129 ? -9.203 -9.647 -14.990 1.00 93.75 129 PRO A C 1
ATOM 1006 O O . PRO A 1 129 ? -10.121 -9.774 -15.805 1.00 93.75 129 PRO A O 1
ATOM 1009 N N . PRO A 1 130 ? -8.224 -8.746 -15.183 1.00 90.06 130 PRO A N 1
ATOM 1010 C CA . PRO A 1 130 ? -8.141 -7.966 -16.409 1.00 90.06 130 PRO A CA 1
ATOM 1011 C C . PRO A 1 130 ? -7.876 -8.876 -17.617 1.00 90.06 130 PRO A C 1
ATOM 1013 O O . PRO A 1 130 ? -7.270 -9.940 -17.493 1.00 90.06 130 PRO A O 1
ATOM 1016 N N . PHE A 1 131 ? -8.304 -8.443 -18.803 1.00 88.00 131 PHE A N 1
ATOM 1017 C CA . PHE A 1 131 ? -8.005 -9.152 -20.047 1.00 88.00 131 PHE A CA 1
ATOM 1018 C C . PHE A 1 131 ? -6.496 -9.109 -20.336 1.00 88.00 131 PHE A C 1
ATOM 1020 O O . PHE A 1 131 ? -5.905 -8.031 -20.303 1.00 88.00 131 PHE A O 1
ATOM 1027 N N . ASN A 1 132 ? -5.893 -10.265 -20.638 1.00 85.62 132 ASN A N 1
ATOM 1028 C CA . ASN A 1 132 ? -4.449 -10.437 -20.861 1.00 85.62 132 ASN A CA 1
ATOM 1029 C C . ASN A 1 132 ? -3.577 -9.827 -19.740 1.00 85.62 132 ASN A C 1
ATOM 1031 O O . ASN A 1 132 ? -2.855 -8.854 -19.982 1.00 85.62 132 ASN A O 1
ATOM 1035 N N . PRO A 1 133 ? -3.629 -10.372 -18.511 1.00 85.50 133 PRO A N 1
ATOM 1036 C CA . PRO A 1 133 ? -2.804 -9.870 -17.422 1.00 85.50 133 PRO A CA 1
ATOM 1037 C C . PRO A 1 133 ? -1.306 -10.083 -17.723 1.00 85.50 133 PRO A C 1
ATOM 1039 O O . PRO A 1 133 ? -0.941 -11.119 -18.285 1.00 85.50 133 PRO A O 1
ATOM 1042 N N . PRO A 1 134 ? -0.418 -9.145 -17.344 1.00 85.12 134 PRO A N 1
ATOM 1043 C CA . PRO A 1 134 ? 1.024 -9.364 -17.434 1.00 85.12 134 PRO A CA 1
ATOM 1044 C C . PRO A 1 134 ? 1.477 -10.491 -16.487 1.00 85.12 134 PRO A C 1
ATOM 1046 O O . PRO A 1 134 ? 0.888 -10.698 -15.429 1.00 85.12 134 PRO A O 1
ATOM 1049 N N . GLU A 1 135 ? 2.550 -11.203 -16.844 1.00 82.88 135 GLU A N 1
ATOM 1050 C CA . GLU A 1 135 ? 3.016 -12.412 -16.135 1.00 82.88 135 GLU A CA 1
ATOM 1051 C C . GLU A 1 135 ? 3.343 -12.170 -14.649 1.00 82.88 135 GLU A C 1
ATOM 1053 O O . GLU A 1 135 ? 3.059 -13.003 -13.795 1.00 82.88 135 GLU A O 1
ATOM 1058 N N . ASN A 1 136 ? 3.884 -10.997 -14.317 1.00 83.88 136 ASN A N 1
ATOM 1059 C CA . ASN A 1 136 ? 4.263 -10.604 -12.958 1.00 83.88 136 ASN A CA 1
ATOM 1060 C C . ASN A 1 136 ? 3.212 -9.723 -12.255 1.00 83.88 136 ASN A C 1
ATOM 1062 O O . ASN A 1 136 ? 3.553 -8.955 -11.346 1.00 83.88 136 ASN A O 1
ATOM 1066 N N . MET A 1 137 ? 1.952 -9.791 -12.696 1.00 89.56 137 MET A N 1
ATOM 1067 C CA . MET A 1 137 ? 0.854 -9.059 -12.072 1.00 89.56 137 MET A CA 1
ATOM 1068 C C . MET A 1 137 ? 0.587 -9.565 -10.652 1.00 89.56 137 MET A C 1
ATOM 1070 O O . MET A 1 137 ? 0.672 -10.754 -10.367 1.00 89.56 137 MET A O 1
ATOM 1074 N N . GLN A 1 138 ? 0.219 -8.654 -9.763 1.00 93.19 138 GLN A N 1
ATOM 1075 C CA . GLN A 1 138 ? -0.230 -8.940 -8.405 1.00 93.19 138 GLN A CA 1
ATOM 1076 C C . GLN A 1 138 ? -1.452 -8.081 -8.096 1.00 93.19 138 GLN A C 1
ATOM 1078 O O . GLN A 1 138 ? -1.627 -7.011 -8.690 1.00 93.19 138 GLN A O 1
ATOM 1083 N N . TYR A 1 139 ? -2.277 -8.514 -7.147 1.00 95.69 139 TYR A N 1
ATOM 1084 C CA . TYR A 1 139 ? -3.398 -7.710 -6.674 1.00 95.69 139 TYR A CA 1
ATOM 1085 C C . TYR A 1 139 ? -3.070 -6.999 -5.368 1.00 95.69 139 TYR A C 1
ATOM 1087 O O . TYR A 1 139 ? -2.271 -7.454 -4.546 1.00 95.69 139 TYR A O 1
ATOM 1095 N N . LYS A 1 140 ? -3.724 -5.861 -5.166 1.00 95.94 140 LYS A N 1
ATOM 1096 C CA . LYS A 1 140 ? -3.792 -5.175 -3.885 1.00 95.94 140 LYS A CA 1
ATOM 1097 C C . LYS A 1 140 ? -5.242 -4.912 -3.535 1.00 95.94 140 LYS A C 1
ATOM 1099 O O . LYS A 1 140 ? -5.961 -4.313 -4.329 1.00 95.94 140 LYS A O 1
ATOM 1104 N N . VAL A 1 141 ? -5.659 -5.311 -2.345 1.00 97.44 141 VAL A N 1
ATOM 1105 C CA . VAL A 1 141 ? -6.967 -4.945 -1.801 1.00 97.44 141 VAL A CA 1
ATOM 1106 C C . VAL A 1 141 ? -6.749 -3.848 -0.782 1.00 97.44 141 VAL A C 1
ATOM 1108 O O . VAL A 1 141 ? -6.084 -4.049 0.231 1.00 97.44 141 VAL A O 1
ATOM 1111 N N . TYR A 1 142 ? -7.303 -2.684 -1.076 1.00 96.94 142 TYR A N 1
ATOM 1112 C CA . TYR A 1 142 ? -7.263 -1.531 -0.201 1.00 96.94 142 TYR A CA 1
ATOM 1113 C C . TYR A 1 142 ? -8.564 -1.453 0.568 1.00 96.94 142 TYR A C 1
ATOM 1115 O O . TYR A 1 142 ? -9.639 -1.571 -0.030 1.00 96.94 142 TYR A O 1
ATOM 1123 N N . PHE A 1 143 ? -8.473 -1.213 1.868 1.00 95.94 143 PHE A N 1
ATOM 1124 C CA . PHE A 1 143 ? -9.637 -0.984 2.702 1.00 95.94 143 PHE A CA 1
ATOM 1125 C C . PHE A 1 143 ? -9.380 0.127 3.712 1.00 95.94 143 PHE A C 1
ATOM 1127 O O . PHE A 1 143 ? -8.289 0.257 4.263 1.00 95.94 143 PHE A O 1
ATOM 1134 N N . VAL A 1 144 ? -10.406 0.934 3.965 1.00 97.38 144 VAL A N 1
ATOM 1135 C CA . VAL A 1 144 ? -10.334 2.027 4.936 1.00 97.38 144 VAL A CA 1
ATOM 1136 C C . VAL A 1 144 ? -11.706 2.264 5.573 1.00 97.38 144 VAL A C 1
ATOM 1138 O O . VAL A 1 144 ? -12.717 2.234 4.860 1.00 97.38 144 VAL A O 1
ATOM 1141 N N . PRO A 1 145 ? -11.796 2.477 6.898 1.00 97.38 145 PRO A N 1
ATOM 1142 C CA . PRO A 1 145 ? -13.042 2.890 7.532 1.00 97.38 145 PRO A CA 1
ATOM 1143 C C . PRO A 1 145 ? -13.399 4.330 7.143 1.00 97.38 145 PRO A C 1
ATOM 1145 O O . PRO A 1 145 ? -12.531 5.202 7.043 1.00 97.38 145 PRO A O 1
ATOM 1148 N N . VAL A 1 146 ? -14.690 4.578 6.926 1.00 97.62 146 VAL A N 1
ATOM 1149 C CA . VAL A 1 146 ? -15.214 5.901 6.567 1.00 97.62 146 VAL A CA 1
ATOM 1150 C C . VAL A 1 146 ? -16.385 6.309 7.457 1.00 97.62 146 VAL A C 1
ATOM 1152 O O . VAL A 1 146 ? -17.147 5.470 7.939 1.00 97.62 146 VAL A O 1
ATOM 1155 N N . ASP A 1 147 ? -16.551 7.613 7.659 1.00 95.44 147 ASP A N 1
ATOM 1156 C CA . ASP A 1 147 ? -17.662 8.177 8.422 1.00 95.44 147 ASP A CA 1
ATOM 1157 C C . ASP A 1 147 ? -18.960 8.294 7.590 1.00 95.44 147 ASP A C 1
ATOM 1159 O O . ASP A 1 147 ? -19.095 7.784 6.471 1.00 95.44 147 ASP A O 1
ATOM 1163 N N . GLN A 1 148 ? -19.967 8.972 8.150 1.00 92.25 148 GLN A N 1
ATOM 1164 C CA . GLN A 1 148 ? -21.247 9.192 7.472 1.00 92.25 148 GLN A CA 1
ATOM 1165 C C . GLN A 1 148 ? -21.134 10.083 6.226 1.00 92.25 148 GLN A C 1
ATOM 1167 O O . GLN A 1 148 ? -21.935 9.914 5.304 1.00 92.25 148 GLN A O 1
ATOM 1172 N N . ASN A 1 149 ? -20.132 10.962 6.191 1.00 93.50 149 ASN A N 1
ATOM 1173 C CA . ASN A 1 149 ? -19.829 11.877 5.092 1.00 93.50 149 ASN A CA 1
ATOM 1174 C C . ASN A 1 149 ? -18.892 11.240 4.050 1.00 93.50 149 ASN A C 1
ATOM 1176 O O . ASN A 1 149 ? -18.623 11.837 3.011 1.00 93.50 149 ASN A O 1
ATOM 1180 N N . GLY A 1 150 ? -18.399 10.023 4.305 1.00 91.44 150 GLY A N 1
ATOM 1181 C CA . GLY A 1 150 ? -17.435 9.338 3.449 1.00 91.44 150 GLY A CA 1
ATOM 1182 C C . GLY A 1 150 ? -15.990 9.798 3.661 1.00 91.44 150 GLY A C 1
ATOM 1183 O O . GLY A 1 150 ? -15.139 9.511 2.815 1.00 91.44 150 GLY A O 1
ATOM 1184 N N . MET A 1 151 ? -15.691 10.492 4.756 1.00 94.69 151 MET A N 1
ATOM 1185 C CA . MET A 1 151 ? -14.326 10.861 5.126 1.00 94.69 151 MET A CA 1
ATOM 1186 C C . MET A 1 151 ? -13.624 9.670 5.774 1.00 94.69 151 MET A C 1
ATOM 1188 O O . MET A 1 151 ? -14.237 8.937 6.548 1.00 94.69 151 MET A O 1
ATOM 1192 N N . GLN A 1 152 ? -12.349 9.460 5.442 1.00 94.38 152 GLN A N 1
ATOM 1193 C CA . GLN A 1 152 ? -11.546 8.393 6.046 1.00 94.38 152 GLN A CA 1
ATOM 1194 C C . GLN A 1 152 ? -11.319 8.696 7.529 1.00 94.38 152 GLN A C 1
ATOM 1196 O O . GLN A 1 152 ? -10.939 9.813 7.877 1.00 94.38 152 GLN A O 1
ATOM 1201 N N . THR A 1 153 ? -11.554 7.710 8.394 1.00 93.56 153 THR A N 1
ATOM 1202 C CA . THR A 1 153 ? -11.415 7.869 9.854 1.00 93.56 153 THR A CA 1
ATOM 1203 C C . THR A 1 153 ? -10.163 7.203 10.418 1.00 93.56 153 THR A C 1
ATOM 1205 O O . THR A 1 153 ? -9.878 7.350 11.602 1.00 93.56 153 THR A O 1
ATOM 1208 N N . ALA A 1 154 ? -9.438 6.440 9.601 1.00 93.44 154 ALA A N 1
ATOM 1209 C CA . ALA A 1 154 ? -8.175 5.799 9.951 1.00 93.44 154 ALA A CA 1
ATOM 1210 C C . ALA A 1 154 ? -7.296 5.658 8.697 1.00 93.44 154 ALA A C 1
ATOM 1212 O O . ALA A 1 154 ? -7.724 6.018 7.599 1.00 93.44 154 ALA A O 1
ATOM 1213 N N . GLY A 1 155 ? -6.084 5.125 8.867 1.00 91.12 155 GLY A N 1
ATOM 1214 C CA . GLY A 1 155 ? -5.195 4.809 7.749 1.00 91.12 155 GLY A CA 1
ATOM 1215 C C . GLY A 1 155 ? -5.784 3.753 6.808 1.00 91.12 155 GLY A C 1
ATOM 1216 O O . GLY A 1 155 ? -6.496 2.845 7.243 1.00 91.12 155 GLY A O 1
ATOM 1217 N N . GLU A 1 156 ? -5.483 3.879 5.514 1.00 94.12 156 GLU A N 1
ATOM 1218 C CA . GLU A 1 156 ? -5.784 2.850 4.516 1.00 94.12 156 GLU A CA 1
ATOM 1219 C C . GLU A 1 156 ? -4.875 1.642 4.753 1.00 94.12 156 GLU A C 1
ATOM 1221 O O . GLU A 1 156 ? -3.661 1.774 4.900 1.00 94.12 156 GLU A O 1
ATOM 1226 N N . VAL A 1 157 ? -5.467 0.455 4.778 1.00 94.69 157 VAL A N 1
ATOM 1227 C CA . VAL A 1 157 ? -4.739 -0.802 4.914 1.00 94.69 157 VAL A CA 1
ATOM 1228 C C . VAL A 1 157 ? -4.746 -1.517 3.570 1.00 94.69 157 VAL A C 1
ATOM 1230 O O . VAL A 1 157 ? -5.740 -1.502 2.839 1.00 94.69 157 VAL A O 1
ATOM 1233 N N . VAL A 1 158 ? -3.616 -2.141 3.237 1.00 94.69 158 VAL A N 1
ATOM 1234 C CA . VAL A 1 158 ? -3.370 -2.740 1.923 1.00 94.69 158 VAL A CA 1
ATOM 1235 C C . VAL A 1 158 ? -2.972 -4.201 2.078 1.00 94.69 158 VAL A C 1
ATOM 1237 O O . VAL A 1 158 ? -1.909 -4.507 2.614 1.00 94.69 158 VAL A O 1
ATOM 1240 N N . PHE A 1 159 ? -3.786 -5.109 1.548 1.00 94.56 159 PHE A N 1
ATOM 1241 C CA . PHE A 1 159 ? -3.423 -6.517 1.413 1.00 94.56 159 PHE A CA 1
ATOM 1242 C C . PHE A 1 159 ? -2.807 -6.764 0.047 1.00 94.56 159 PHE A C 1
ATOM 1244 O O . PHE A 1 159 ? -3.456 -6.533 -0.972 1.00 94.56 159 PHE A O 1
ATOM 1251 N N . ARG A 1 160 ? -1.568 -7.258 0.016 1.00 94.38 160 ARG A N 1
ATOM 1252 C CA . ARG A 1 160 ? -0.893 -7.649 -1.222 1.00 94.38 160 ARG A CA 1
ATOM 1253 C C . ARG A 1 160 ? -1.110 -9.135 -1.487 1.00 94.38 160 ARG A C 1
ATOM 1255 O O . ARG A 1 160 ? -0.804 -9.966 -0.640 1.00 94.38 160 ARG A O 1
ATOM 1262 N N . ILE A 1 161 ? -1.605 -9.448 -2.676 1.00 95.00 161 ILE A N 1
ATOM 1263 C CA . ILE A 1 161 ? -1.881 -10.803 -3.143 1.00 95.00 161 ILE A CA 1
ATOM 1264 C C . ILE A 1 161 ? -0.927 -11.078 -4.301 1.00 95.00 161 ILE A C 1
ATOM 1266 O O . ILE A 1 161 ? -1.071 -10.519 -5.388 1.00 95.00 161 ILE A O 1
ATOM 1270 N N . CYS A 1 162 ? 0.088 -11.900 -4.038 1.00 91.88 162 CYS A N 1
ATOM 1271 C CA . CYS A 1 162 ? 1.127 -12.225 -5.017 1.00 91.88 162 CYS A CA 1
ATOM 1272 C C . CYS A 1 162 ? 0.683 -13.274 -6.046 1.00 91.88 162 CYS A C 1
ATOM 1274 O O . CYS A 1 162 ? 1.327 -13.399 -7.082 1.00 91.88 162 CYS A O 1
ATOM 1276 N N . ASP A 1 163 ? -0.390 -14.014 -5.762 1.00 91.38 163 ASP A N 1
ATOM 1277 C CA . ASP A 1 163 ? -1.004 -14.951 -6.698 1.00 91.38 163 ASP A CA 1
ATOM 1278 C C . ASP A 1 163 ? -1.948 -14.198 -7.646 1.00 91.38 163 ASP A C 1
ATOM 1280 O O . ASP A 1 163 ? -3.012 -13.725 -7.244 1.00 91.38 163 ASP A O 1
ATOM 1284 N N . SER A 1 164 ? -1.560 -14.083 -8.916 1.00 90.25 164 SER A N 1
ATOM 1285 C CA . SER A 1 164 ? -2.363 -13.426 -9.953 1.00 90.25 164 SER A CA 1
ATOM 1286 C C . SER A 1 164 ? -3.633 -14.196 -10.326 1.00 90.25 164 SER A C 1
ATOM 1288 O O . SER A 1 164 ? -4.509 -13.633 -10.980 1.00 90.25 164 SER A O 1
ATOM 1290 N N . THR A 1 165 ? -3.757 -15.459 -9.910 1.00 92.69 165 THR A N 1
ATOM 1291 C CA . THR A 1 165 ? -4.957 -16.279 -10.125 1.00 92.69 165 THR A CA 1
ATOM 1292 C C . THR A 1 165 ? -5.988 -16.112 -9.010 1.00 92.69 165 THR A C 1
ATOM 1294 O O . THR A 1 165 ? -7.163 -16.429 -9.202 1.00 92.69 165 THR A O 1
ATOM 1297 N N . GLN A 1 166 ? -5.586 -15.565 -7.858 1.00 96.06 166 GLN A N 1
ATOM 1298 C CA . GLN A 1 166 ? -6.482 -15.316 -6.739 1.00 96.06 166 GLN A CA 1
ATOM 1299 C C . GLN A 1 166 ? -7.335 -14.069 -7.002 1.00 96.06 166 GLN A C 1
ATOM 1301 O O . GLN A 1 166 ? -6.850 -12.940 -6.982 1.00 96.06 166 GLN A O 1
ATOM 1306 N N . THR A 1 167 ? -8.638 -14.278 -7.182 1.00 96.94 167 THR A N 1
ATOM 1307 C CA . THR A 1 167 ? -9.630 -13.234 -7.498 1.00 96.94 167 THR A CA 1
ATOM 1308 C C . THR A 1 167 ? -10.636 -12.978 -6.371 1.00 96.94 167 THR A C 1
ATOM 1310 O O . THR A 1 167 ? -11.706 -12.396 -6.569 1.00 96.94 167 THR A O 1
ATOM 1313 N N . ILE A 1 168 ? -10.301 -13.442 -5.166 1.00 97.94 168 ILE A N 1
ATOM 1314 C CA . ILE A 1 168 ? -11.114 -13.314 -3.960 1.00 97.94 168 ILE A CA 1
ATOM 1315 C C . ILE A 1 168 ? -10.233 -13.016 -2.745 1.00 97.94 168 ILE A C 1
ATOM 1317 O O . ILE A 1 168 ? -9.157 -13.595 -2.578 1.00 97.94 168 ILE A O 1
ATOM 1321 N N . ALA A 1 169 ? -10.702 -12.133 -1.868 1.00 97.69 169 ALA A N 1
ATOM 1322 C CA . ALA A 1 169 ? -10.068 -11.816 -0.593 1.00 97.69 169 ALA A CA 1
ATOM 1323 C C . ALA A 1 169 ? -11.113 -11.662 0.516 1.00 97.69 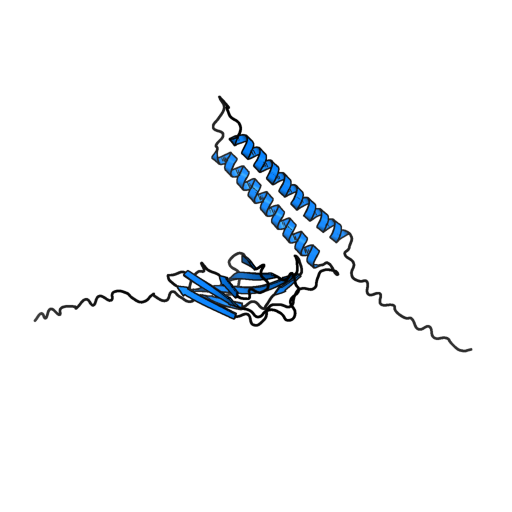169 ALA A C 1
ATOM 1325 O O . ALA A 1 169 ? -12.247 -11.260 0.261 1.00 97.69 169 ALA A O 1
ATOM 1326 N N . SER A 1 170 ? -10.716 -11.957 1.753 1.00 96.62 170 SER A N 1
ATOM 1327 C CA . SER A 1 170 ? -11.550 -11.778 2.942 1.00 96.62 170 SER A CA 1
ATOM 1328 C C . SER A 1 170 ? -10.888 -10.792 3.893 1.00 96.62 170 SER A C 1
ATOM 1330 O O . SER A 1 170 ? -9.713 -10.935 4.217 1.00 96.62 170 SER A O 1
ATOM 1332 N N . ILE A 1 171 ? -11.660 -9.814 4.351 1.00 97.06 171 ILE A N 1
ATOM 1333 C CA . ILE A 1 171 ? -11.273 -8.824 5.353 1.00 97.06 171 ILE A CA 1
ATOM 1334 C C . ILE A 1 171 ? -12.064 -9.153 6.617 1.00 97.06 171 ILE A C 1
ATOM 1336 O O . ILE A 1 171 ? -13.294 -9.141 6.589 1.00 97.06 171 ILE A O 1
ATOM 1340 N N . THR A 1 172 ? -11.377 -9.487 7.704 1.00 95.56 172 THR A N 1
ATOM 1341 C CA . THR A 1 172 ? -11.981 -9.925 8.972 1.00 95.56 172 THR A CA 1
ATOM 1342 C C . THR A 1 172 ? -11.792 -8.884 10.070 1.00 95.56 172 THR A C 1
ATOM 1344 O O . THR A 1 172 ? -11.202 -7.830 9.836 1.00 95.56 172 THR A O 1
ATOM 1347 N N . ASP A 1 173 ? -12.323 -9.177 11.259 1.00 94.06 173 ASP A N 1
ATOM 1348 C CA . ASP A 1 173 ? -12.123 -8.375 12.473 1.00 94.06 173 ASP A CA 1
ATOM 1349 C C . ASP A 1 173 ? -12.618 -6.928 12.336 1.00 94.06 173 ASP A C 1
ATOM 1351 O O . ASP A 1 173 ? -12.066 -5.984 12.901 1.00 94.06 173 ASP A O 1
ATOM 1355 N N . LEU A 1 174 ? -13.693 -6.756 11.563 1.00 95.44 174 LEU A N 1
ATOM 1356 C CA . LEU A 1 174 ? -14.325 -5.467 11.322 1.00 95.44 174 LEU A CA 1
ATOM 1357 C C . LEU A 1 174 ? -15.418 -5.183 12.351 1.00 95.44 174 LEU A C 1
ATOM 1359 O O . LEU A 1 174 ? -16.025 -6.084 12.934 1.00 95.44 174 LEU A O 1
ATOM 1363 N N . THR A 1 175 ? -15.723 -3.902 12.517 1.00 94.88 175 THR A N 1
ATOM 1364 C CA . THR A 1 175 ? -16.757 -3.434 13.437 1.00 94.88 175 THR A CA 1
ATOM 1365 C C . THR A 1 175 ? -18.141 -3.538 12.778 1.00 94.88 175 THR A C 1
ATOM 1367 O O . THR A 1 175 ? -18.313 -3.090 11.636 1.00 94.88 175 THR A O 1
ATOM 1370 N N . PRO A 1 176 ? -19.157 -4.087 13.468 1.00 94.88 176 PRO A N 1
ATOM 1371 C CA . PRO A 1 176 ? -20.548 -4.038 13.016 1.00 94.88 176 PRO A CA 1
ATOM 1372 C C . PRO A 1 176 ? -21.077 -2.609 12.896 1.00 94.88 176 PRO A C 1
ATOM 1374 O O . PRO A 1 176 ? -20.631 -1.709 13.608 1.00 94.88 176 PRO A O 1
ATOM 1377 N N . ARG A 1 177 ? -22.087 -2.396 12.041 1.00 93.50 177 ARG A N 1
ATOM 1378 C CA . ARG A 1 177 ? -22.716 -1.075 11.823 1.00 93.50 177 ARG A CA 1
ATOM 1379 C C . ARG A 1 177 ? -21.727 0.018 11.377 1.00 93.50 177 ARG A C 1
ATOM 1381 O O . ARG A 1 177 ? -21.977 1.209 11.572 1.00 93.50 177 ARG A O 1
ATOM 1388 N N . SER A 1 178 ? -20.626 -0.355 10.740 1.00 95.38 178 SER A N 1
ATOM 1389 C CA . SER A 1 178 ? -19.584 0.565 10.279 1.00 95.38 178 SER A CA 1
ATOM 1390 C C . SER A 1 178 ? -19.537 0.625 8.757 1.00 95.38 178 SER A C 1
ATOM 1392 O O . SER A 1 178 ? -20.024 -0.265 8.061 1.00 95.38 178 SER A O 1
ATOM 1394 N N . ARG A 1 179 ? -19.002 1.724 8.221 1.00 96.75 179 ARG A N 1
ATOM 1395 C CA . ARG A 1 179 ? -18.827 1.907 6.779 1.00 96.75 179 ARG A CA 1
ATOM 1396 C C . ARG A 1 179 ? -17.358 1.764 6.425 1.00 96.75 179 ARG A C 1
ATOM 1398 O O . ARG A 1 179 ? -16.493 2.297 7.114 1.00 96.75 179 ARG A O 1
ATOM 1405 N N . TYR A 1 180 ? -17.108 1.086 5.319 1.00 97.56 180 TYR A N 1
ATOM 1406 C CA . TYR A 1 180 ? -15.782 0.877 4.766 1.00 97.56 180 TYR A CA 1
ATOM 1407 C C . TYR A 1 180 ? -15.784 1.247 3.293 1.00 97.56 180 TYR A C 1
ATOM 1409 O O . TYR A 1 180 ? -16.795 1.095 2.605 1.00 97.56 180 TYR A O 1
ATOM 1417 N N . ARG A 1 181 ? -14.641 1.722 2.811 1.00 97.44 181 ARG A N 1
ATOM 1418 C CA . ARG A 1 181 ? -14.367 1.911 1.392 1.00 97.44 181 ARG A CA 1
ATOM 1419 C C . ARG A 1 181 ? -13.331 0.892 0.956 1.00 97.44 181 ARG A C 1
ATOM 1421 O O . ARG A 1 181 ? -12.312 0.744 1.623 1.00 97.44 181 ARG A O 1
ATOM 1428 N N . ILE A 1 182 ? -13.604 0.213 -0.151 1.00 97.62 182 ILE A N 1
ATOM 1429 C CA . ILE A 1 182 ? -12.772 -0.859 -0.696 1.00 97.62 182 ILE A CA 1
ATOM 1430 C C . ILE A 1 182 ? -12.452 -0.562 -2.156 1.00 97.62 182 ILE A C 1
ATOM 1432 O O . ILE A 1 182 ? -13.324 -0.119 -2.901 1.00 97.62 182 ILE A O 1
ATOM 1436 N N . ARG A 1 183 ? -11.218 -0.831 -2.581 1.00 97.06 183 ARG A N 1
ATOM 1437 C CA . ARG A 1 183 ? -10.822 -0.846 -3.998 1.00 97.06 183 ARG A CA 1
ATOM 1438 C C . ARG A 1 183 ? -9.830 -1.976 -4.243 1.00 97.06 183 ARG A C 1
ATOM 1440 O O . ARG A 1 183 ? -9.055 -2.322 -3.351 1.00 97.06 183 ARG A O 1
ATOM 1447 N N . VAL A 1 184 ? -9.837 -2.527 -5.451 1.00 97.56 184 VAL A N 1
ATOM 1448 C CA . VAL A 1 184 ? -8.888 -3.568 -5.862 1.00 97.56 184 VAL A CA 1
ATOM 1449 C C . VAL A 1 184 ? -7.975 -2.991 -6.934 1.00 97.56 184 VAL A C 1
ATOM 1451 O O . VAL A 1 184 ? -8.446 -2.442 -7.927 1.00 97.56 184 VAL A O 1
ATOM 1454 N N . GLY A 1 185 ? -6.669 -3.076 -6.716 1.00 95.62 185 GLY A N 1
ATOM 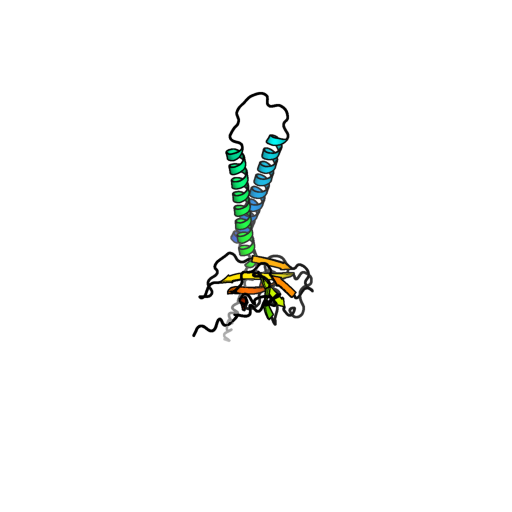1455 C CA . GLY A 1 185 ? -5.636 -2.666 -7.658 1.00 95.62 185 GLY A CA 1
ATOM 1456 C C . GLY A 1 185 ? -4.943 -3.863 -8.288 1.00 95.62 185 GLY A C 1
ATOM 1457 O O . GLY A 1 185 ? -4.700 -4.858 -7.611 1.00 95.62 185 GLY A O 1
ATOM 1458 N N . ALA A 1 186 ? -4.592 -3.749 -9.564 1.00 94.56 186 ALA A N 1
ATOM 1459 C CA . ALA A 1 186 ? -3.658 -4.628 -10.250 1.00 94.56 186 ALA A CA 1
ATOM 1460 C C . ALA A 1 186 ? -2.329 -3.887 -10.437 1.00 94.56 186 ALA A C 1
ATOM 1462 O O . ALA A 1 186 ? -2.299 -2.765 -10.948 1.00 94.56 186 ALA A O 1
ATOM 1463 N N . VAL A 1 187 ? -1.228 -4.507 -10.020 1.00 91.88 187 VAL A N 1
ATOM 1464 C CA . VAL A 1 187 ? 0.123 -3.942 -10.103 1.00 91.88 187 VAL A CA 1
ATOM 1465 C C . VAL A 1 187 ? 1.042 -4.903 -10.850 1.00 91.88 187 VAL A C 1
ATOM 1467 O O . VAL A 1 187 ? 1.057 -6.093 -10.558 1.00 91.88 187 VAL A O 1
ATOM 1470 N N . ALA A 1 188 ? 1.829 -4.389 -11.793 1.00 84.62 188 ALA A N 1
ATOM 1471 C CA . ALA A 1 188 ? 2.945 -5.111 -12.397 1.00 84.62 188 ALA A CA 1
ATOM 1472 C C . ALA A 1 188 ? 4.239 -4.401 -11.986 1.00 84.62 188 ALA A C 1
ATOM 1474 O O . ALA A 1 188 ? 4.467 -3.240 -12.325 1.00 84.62 188 ALA A O 1
ATOM 1475 N N . GLY A 1 189 ? 5.069 -5.068 -11.184 1.00 74.06 189 GLY A N 1
ATOM 1476 C CA . GLY A 1 189 ? 6.255 -4.448 -10.587 1.00 74.06 189 GLY A CA 1
ATOM 1477 C C . GLY A 1 189 ? 5.941 -3.516 -9.404 1.00 74.06 189 GLY A C 1
ATOM 1478 O O . GLY A 1 189 ? 5.107 -3.833 -8.552 1.00 74.06 189 GLY A O 1
ATOM 1479 N N . ALA A 1 190 ? 6.671 -2.399 -9.296 1.00 66.94 190 ALA A N 1
ATOM 1480 C CA . ALA A 1 190 ? 6.661 -1.551 -8.095 1.00 66.94 190 ALA A CA 1
ATOM 1481 C C . ALA A 1 190 ? 5.817 -0.266 -8.205 1.00 66.94 190 ALA A C 1
ATOM 1483 O O . ALA A 1 190 ? 5.464 0.310 -7.178 1.00 66.94 190 ALA A O 1
ATOM 1484 N N . VAL A 1 191 ? 5.498 0.205 -9.415 1.00 67.62 191 VAL A N 1
ATOM 1485 C CA . VAL A 1 191 ? 5.229 1.642 -9.614 1.00 67.62 191 VAL A CA 1
ATOM 1486 C C . VAL A 1 191 ? 3.842 1.938 -10.187 1.00 67.62 191 VAL A C 1
ATOM 1488 O O . VAL A 1 191 ? 3.143 2.811 -9.661 1.00 67.62 191 VAL A O 1
ATOM 1491 N N . ALA A 1 192 ? 3.441 1.215 -11.236 1.00 78.69 192 ALA A N 1
ATOM 1492 C CA . ALA A 1 192 ? 2.219 1.479 -11.985 1.00 78.69 192 ALA A CA 1
ATOM 1493 C C . ALA A 1 192 ? 1.095 0.521 -11.574 1.00 78.69 192 ALA A C 1
ATOM 1495 O O . ALA A 1 192 ? 1.269 -0.699 -11.546 1.00 78.69 192 ALA A O 1
ATOM 1496 N N . GLU A 1 193 ? -0.062 1.087 -11.244 1.00 87.56 193 GLU A N 1
ATOM 1497 C CA . GLU A 1 193 ? -1.198 0.348 -10.708 1.00 87.56 193 GLU A CA 1
ATOM 1498 C C . GLU A 1 193 ? -2.497 0.831 -11.347 1.00 87.56 193 GLU A C 1
ATOM 1500 O O . GLU A 1 193 ? -2.783 2.029 -11.346 1.00 87.56 193 GLU A O 1
ATOM 1505 N N . GLY A 1 194 ? -3.283 -0.105 -11.875 1.00 89.56 194 GLY A N 1
ATOM 1506 C CA . GLY A 1 194 ? -4.660 0.142 -12.283 1.00 89.56 194 GLY A CA 1
ATOM 1507 C C . GLY A 1 194 ? -5.592 -0.253 -11.148 1.00 89.56 194 GLY A C 1
ATOM 1508 O O . GLY A 1 194 ? -5.624 -1.420 -10.763 1.00 89.56 194 GLY A O 1
ATOM 1509 N N . ALA A 1 19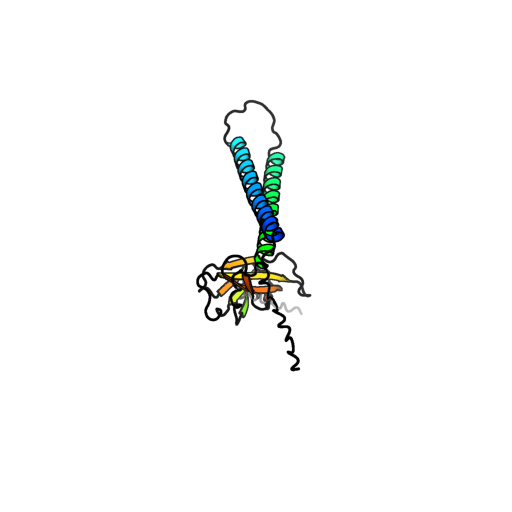5 ? -6.349 0.695 -10.602 1.00 92.50 195 ALA A N 1
ATOM 1510 C CA . ALA A 1 195 ? -7.299 0.432 -9.524 1.00 92.50 195 ALA A CA 1
ATOM 1511 C C . ALA A 1 195 ? -8.749 0.505 -10.007 1.00 92.50 195 ALA A C 1
ATOM 1513 O O . ALA A 1 195 ? -9.100 1.347 -10.833 1.00 92.50 195 ALA A O 1
ATOM 1514 N N . SER A 1 196 ? -9.596 -0.369 -9.461 1.00 94.69 196 SER A N 1
ATOM 1515 C CA . SER A 1 196 ? -11.043 -0.310 -9.638 1.00 94.69 196 SER A CA 1
ATOM 1516 C C . SER A 1 196 ? -11.612 0.990 -9.063 1.00 94.69 196 SER A C 1
ATOM 1518 O O . SER A 1 196 ? -11.007 1.630 -8.194 1.00 94.69 196 SER A O 1
ATOM 1520 N N . MET A 1 197 ? -12.836 1.343 -9.466 1.00 93.19 197 MET A N 1
ATOM 1521 C CA . MET A 1 197 ? -13.598 2.338 -8.712 1.00 93.19 197 MET A CA 1
ATOM 1522 C C . MET A 1 197 ? -13.756 1.885 -7.250 1.00 93.19 197 MET A C 1
ATOM 1524 O O . MET A 1 197 ? -13.915 0.685 -6.996 1.00 93.19 197 MET A O 1
ATOM 1528 N N . PRO A 1 198 ? -13.714 2.818 -6.284 1.00 94.94 198 PRO A N 1
ATOM 1529 C CA . PRO A 1 198 ? -13.943 2.487 -4.890 1.00 94.94 198 PRO A CA 1
ATOM 1530 C C . PRO A 1 198 ? -15.418 2.153 -4.640 1.00 94.94 198 PRO A C 1
ATOM 1532 O O . PRO A 1 198 ? -16.316 2.860 -5.100 1.00 94.94 198 PRO A O 1
ATOM 1535 N N . LEU A 1 199 ? -15.661 1.115 -3.847 1.00 95.75 199 LEU A N 1
ATOM 1536 C CA . LEU A 1 199 ? -16.981 0.704 -3.379 1.00 95.75 199 LEU A CA 1
ATOM 1537 C C . LEU A 1 199 ? -17.118 1.020 -1.893 1.00 95.75 199 LEU A C 1
ATOM 1539 O O . LEU A 1 199 ? -16.258 0.655 -1.093 1.00 95.75 199 LEU A O 1
ATOM 1543 N N . ASN A 1 200 ? -18.209 1.686 -1.516 1.00 95.38 200 ASN A N 1
ATOM 1544 C CA . ASN A 1 200 ? -18.562 1.861 -0.111 1.00 95.38 200 ASN A CA 1
ATOM 1545 C C . ASN A 1 200 ? -19.490 0.719 0.313 1.00 95.38 200 ASN A C 1
ATOM 1547 O O . ASN A 1 200 ? -20.502 0.463 -0.337 1.00 95.38 200 ASN A O 1
ATOM 1551 N N . VAL A 1 201 ? -19.176 0.074 1.428 1.00 95.25 201 VAL A N 1
ATOM 1552 C CA . VAL A 1 201 ? -19.954 -1.023 2.004 1.00 95.25 201 VAL A CA 1
ATOM 1553 C C . VAL A 1 201 ? -20.240 -0.731 3.468 1.00 95.25 201 VAL A C 1
ATOM 1555 O O . VAL A 1 201 ? -19.401 -0.194 4.191 1.00 95.25 201 VAL A O 1
ATOM 1558 N N . LYS A 1 202 ? -21.452 -1.064 3.909 1.00 95.31 202 LYS A N 1
ATOM 1559 C CA . LYS A 1 202 ? -21.852 -0.994 5.314 1.00 95.31 202 LYS A CA 1
ATOM 1560 C C . LYS A 1 202 ? -21.874 -2.412 5.878 1.00 95.31 202 LYS A C 1
ATOM 1562 O O . LYS A 1 202 ? -22.474 -3.301 5.273 1.00 95.31 202 LYS A O 1
ATOM 1567 N N . THR A 1 203 ? -21.224 -2.635 7.014 1.00 94.81 203 THR A N 1
ATOM 1568 C CA . THR A 1 203 ? -21.333 -3.906 7.733 1.00 94.81 203 THR A CA 1
ATOM 1569 C C . THR A 1 203 ? -22.710 -4.008 8.398 1.00 94.81 203 THR A C 1
ATOM 1571 O O . THR A 1 203 ? -23.231 -2.993 8.884 1.00 94.81 203 THR A O 1
ATOM 1574 N N . PRO A 1 204 ? -23.341 -5.197 8.405 1.00 92.44 204 PRO A N 1
ATOM 1575 C CA . PRO A 1 204 ? -24.631 -5.384 9.053 1.00 92.44 204 PRO A CA 1
ATOM 1576 C C . PRO A 1 204 ? -24.567 -5.089 10.553 1.00 92.44 204 PRO A C 1
ATOM 1578 O O . PRO A 1 204 ? -23.505 -5.178 11.179 1.00 92.44 204 PRO A O 1
ATOM 1581 N N . ASP A 1 205 ? -25.726 -4.787 11.134 1.00 89.56 205 ASP A N 1
ATOM 1582 C CA . ASP A 1 205 ? -25.888 -4.800 12.586 1.00 89.56 205 ASP A CA 1
ATOM 1583 C C . ASP A 1 205 ? -25.704 -6.228 13.131 1.00 89.56 205 ASP A C 1
ATOM 1585 O O . ASP A 1 205 ? -25.682 -7.210 12.384 1.00 89.56 205 ASP A O 1
ATOM 1589 N N . ILE A 1 206 ? -25.566 -6.351 14.452 1.00 80.75 206 ILE A N 1
ATOM 1590 C CA . ILE A 1 206 ? -25.497 -7.651 15.121 1.00 80.75 206 ILE A CA 1
ATOM 1591 C C . ILE A 1 206 ? -26.839 -8.357 14.914 1.00 80.75 206 ILE A C 1
ATOM 1593 O O . ILE A 1 206 ? -27.856 -7.940 15.468 1.00 80.75 206 ILE A O 1
ATOM 1597 N N . ILE A 1 207 ? -26.847 -9.437 14.136 1.00 71.62 207 ILE A N 1
ATOM 1598 C CA . ILE A 1 207 ? -27.975 -10.365 14.122 1.00 71.62 207 ILE A CA 1
ATOM 1599 C C . ILE A 1 207 ? -27.804 -11.238 15.369 1.00 71.62 207 ILE A C 1
ATOM 1601 O O . ILE A 1 207 ? -26.772 -11.905 15.476 1.00 71.62 207 ILE A O 1
ATOM 1605 N N . PRO A 1 208 ? -28.754 -11.255 16.324 1.00 60.75 208 PRO A N 1
ATOM 1606 C CA . PRO A 1 208 ? -28.688 -12.193 17.433 1.00 60.75 208 PRO A CA 1
ATOM 1607 C C . PRO A 1 208 ? -28.583 -13.603 16.853 1.00 60.75 208 PRO A C 1
ATOM 1609 O O . PRO A 1 208 ? -29.451 -14.027 16.081 1.00 60.75 208 PRO A O 1
ATOM 1612 N N . SER A 1 209 ? -27.512 -14.325 17.183 1.00 61.84 209 SER A N 1
ATOM 1613 C CA . SER A 1 209 ? -27.415 -15.743 16.849 1.00 61.84 209 SER A CA 1
ATOM 1614 C C . SER A 1 209 ? -28.647 -16.470 17.406 1.00 61.84 209 SER A C 1
ATOM 1616 O O . SER A 1 209 ? -29.268 -16.000 18.365 1.00 61.84 209 SER A O 1
ATOM 1618 N N . ARG A 1 210 ? -29.067 -17.574 16.756 1.00 60.66 210 ARG A N 1
ATOM 1619 C CA . ARG A 1 210 ? -30.287 -18.326 17.121 1.00 60.66 210 ARG A CA 1
ATOM 1620 C C . ARG A 1 210 ? -30.409 -18.403 18.642 1.00 60.66 210 ARG A C 1
ATOM 1622 O O . ARG A 1 210 ? -29.564 -19.030 19.276 1.00 60.66 210 ARG A O 1
ATOM 1629 N N . VAL A 1 211 ? -31.460 -17.796 19.199 1.00 53.50 211 VAL A N 1
ATOM 1630 C CA . VAL A 1 211 ? -31.801 -17.903 20.622 1.00 53.50 211 VAL A CA 1
ATOM 1631 C C . VAL A 1 211 ? -31.804 -19.386 20.990 1.00 53.50 211 VAL A C 1
ATOM 1633 O O . VAL A 1 211 ? -32.674 -20.140 20.554 1.00 53.50 211 VAL A O 1
ATOM 1636 N N . ARG A 1 212 ? -30.802 -19.831 21.751 1.00 54.97 212 ARG A N 1
ATOM 1637 C CA . ARG A 1 212 ? -30.834 -21.135 22.412 1.00 54.97 212 ARG A CA 1
ATOM 1638 C C . ARG A 1 212 ? -31.423 -20.898 23.799 1.00 54.97 212 ARG A C 1
ATOM 1640 O O . ARG A 1 212 ? -30.964 -20.012 24.509 1.00 54.97 212 ARG A O 1
ATOM 1647 N N . ASN A 1 213 ? -32.420 -21.702 24.165 1.00 57.94 213 ASN A N 1
ATOM 1648 C CA . ASN A 1 213 ? -33.070 -21.732 25.483 1.00 57.94 213 ASN A CA 1
ATOM 1649 C C . ASN A 1 213 ? -34.065 -20.588 25.760 1.00 57.94 213 ASN A C 1
ATOM 1651 O O . ASN A 1 213 ? -33.912 -19.825 26.712 1.00 57.94 213 ASN A O 1
ATOM 1655 N N . VAL A 1 214 ? -35.149 -20.514 24.978 1.00 59.91 214 VAL A N 1
ATOM 1656 C CA . VAL A 1 214 ? -36.350 -19.778 25.408 1.00 59.91 214 VAL A CA 1
ATOM 1657 C C . VAL A 1 214 ? -36.966 -20.529 26.590 1.00 59.91 214 VAL A C 1
ATOM 1659 O O . VAL A 1 214 ? -37.592 -21.571 26.412 1.00 59.91 214 VAL A O 1
ATOM 1662 N N . MET A 1 215 ? -36.774 -20.020 27.806 1.00 63.31 215 MET A N 1
ATOM 1663 C CA . MET A 1 215 ? -37.490 -20.513 28.980 1.00 63.31 215 MET A CA 1
ATOM 1664 C C . MET A 1 215 ? -38.793 -19.728 29.126 1.00 63.31 215 MET A C 1
ATOM 1666 O O . MET A 1 215 ? -38.781 -18.545 29.465 1.00 63.31 215 MET A O 1
ATOM 1670 N N . VAL A 1 216 ? -39.926 -20.382 28.869 1.00 65.94 216 VAL A N 1
ATOM 1671 C CA . VAL A 1 216 ? -41.248 -19.810 29.144 1.00 65.94 216 VAL A CA 1
ATOM 1672 C C . VAL A 1 216 ? -41.462 -19.847 30.656 1.00 65.94 216 VAL A C 1
ATOM 1674 O O . VAL A 1 216 ? -41.703 -20.908 31.227 1.00 65.94 216 VAL A O 1
ATOM 1677 N N . LYS A 1 217 ? -41.360 -18.698 31.329 1.00 59.66 217 LYS A N 1
ATOM 1678 C CA . LYS A 1 217 ? -41.874 -18.570 32.696 1.00 59.66 217 LYS A CA 1
ATOM 1679 C C . LYS A 1 217 ? -43.389 -18.414 32.614 1.00 59.66 217 LYS A C 1
ATOM 1681 O O . LYS A 1 217 ? -43.880 -17.366 32.205 1.00 59.66 217 LYS A O 1
ATOM 1686 N N . SER A 1 218 ? -44.129 -19.450 32.995 1.00 56.81 218 SER A N 1
ATOM 1687 C CA . SER A 1 218 ? -45.565 -19.336 33.243 1.00 56.81 218 SER A CA 1
ATOM 1688 C C . SER A 1 218 ? -45.791 -18.427 34.454 1.00 56.81 218 SER A C 1
ATOM 1690 O O . SER A 1 218 ? -45.330 -18.729 35.554 1.00 56.81 218 SER A O 1
ATOM 1692 N N . SER A 1 219 ? -46.486 -17.310 34.252 1.00 55.38 219 SER A N 1
ATOM 1693 C CA . SER A 1 219 ? -47.060 -16.521 35.342 1.00 55.38 219 SER A CA 1
ATOM 1694 C C . SER A 1 219 ? -48.267 -17.286 35.882 1.00 55.38 219 SER A C 1
ATOM 1696 O O . SER A 1 219 ? -49.240 -17.499 35.162 1.00 55.38 219 SER A O 1
ATOM 1698 N N . THR A 1 220 ? -48.196 -17.742 37.132 1.00 53.44 220 THR A N 1
ATOM 1699 C CA . THR A 1 220 ? -49.377 -18.259 37.827 1.00 53.44 220 THR A CA 1
ATOM 1700 C C . THR A 1 220 ? -50.270 -17.070 38.167 1.00 53.44 220 THR A C 1
ATOM 1702 O O . THR A 1 220 ? -49.850 -16.162 38.885 1.00 53.44 220 THR A O 1
ATOM 1705 N N . ALA A 1 221 ? -51.482 -17.051 37.614 1.00 61.94 221 ALA A N 1
ATOM 1706 C CA . ALA A 1 221 ? -52.500 -16.080 37.982 1.00 61.94 221 ALA A CA 1
ATOM 1707 C C . ALA A 1 221 ? -52.974 -16.387 39.408 1.00 61.94 221 ALA A C 1
ATOM 1709 O O . ALA A 1 221 ? -53.665 -17.378 39.639 1.00 61.94 221 ALA A O 1
ATOM 1710 N N . ASN A 1 222 ? -52.596 -15.547 40.368 1.00 57.88 222 ASN A N 1
ATOM 1711 C CA . ASN A 1 222 ? -53.205 -15.577 41.689 1.00 57.88 222 ASN A CA 1
ATOM 1712 C C . ASN A 1 222 ? -54.485 -14.742 41.615 1.00 57.88 222 ASN A C 1
ATOM 1714 O O . ASN A 1 222 ? -54.432 -13.513 41.644 1.00 57.88 222 ASN A O 1
ATOM 1718 N N . THR A 1 223 ? -55.631 -15.406 41.478 1.00 58.84 223 THR A N 1
ATOM 1719 C CA . THR A 1 223 ? -56.935 -14.755 41.623 1.00 58.84 223 THR A CA 1
ATOM 1720 C C . THR A 1 223 ? -57.133 -14.402 43.092 1.00 58.84 223 THR A C 1
ATOM 1722 O O . THR A 1 223 ? -57.209 -15.285 43.943 1.00 58.84 223 THR A O 1
ATOM 1725 N N . ILE A 1 224 ? -57.199 -13.105 43.376 1.00 40.47 224 ILE A N 1
ATOM 1726 C CA . ILE A 1 224 ? -57.672 -12.562 44.646 1.00 40.47 224 ILE A CA 1
ATOM 1727 C C . ILE A 1 224 ? -59.061 -12.000 44.362 1.00 40.47 224 ILE A C 1
ATOM 1729 O O . ILE A 1 224 ? -59.191 -11.047 43.590 1.00 40.47 224 ILE A O 1
ATOM 1733 N N . THR A 1 225 ? -60.098 -12.586 44.949 1.00 56.28 225 THR A N 1
ATOM 1734 C CA . THR A 1 225 ? -61.324 -11.861 45.309 1.00 56.28 225 THR A CA 1
ATOM 1735 C C . THR A 1 225 ? -62.005 -12.572 46.461 1.00 56.28 225 THR A C 1
ATOM 1737 O O . THR A 1 225 ? -62.069 -13.820 46.412 1.00 56.28 225 THR A O 1
#